Protein AF-A0A4Q5X9T8-F1 (afdb_monomer_lite)

Sequence (280 aa):
MLSVGSKRALCGVVLGLSLTLGCAGRWQPANSHDVAFQAEPQAAYATVLEVATAKGYTVDSKDEAAKKVRLQSRVSSKSFIDVEVAPGLVKLAPAGNLVRGDKVHKTLNNEVNNLEADLKQRFGGGQVVAVAPTASGSVVGPGPAPAPVADGGAMPAAWTEPAYDPSVWGNGQFTCLPVRVPADHQGALTLQLSNGEKADLQLSLAYDAGLCRSPAQCKQSSGCPALGIGDAERVNRLAGRLSRGEVASQALLLDAGKPIANIDLSRHGSIVQAMSEIKR

Foldseek 3Di:
DDDDDDDDDDDDDDDDPPDCPDPVPFKDFWDKLKAFFDDDLLLLLVVLVVLCVVVPWDWPDDDSPQSWTWTQDPVDNFKIWIWGRDVRIITTGIDGDQDDVRIGTPSSVVVSVVSSVSSNCVRVVDDDDDDDDDDDDDDDDDDPDDDDDDDPDPFAAWDWDFQLDCVVVNGWIWGWALDDDPQVQQVQKWKQFPVRDTQPWRKDKDQDCRRAPDCVRRVDPSHTITIDTPDLVSLLVVLVCCLVVVTDQWIFIDGNNHGRYIYRNCRHTSSVVSNVVVVD

Structure (mmCIF, N/CA/C/O backbone):
data_AF-A0A4Q5X9T8-F1
#
_entry.id   AF-A0A4Q5X9T8-F1
#
loop_
_atom_site.group_PDB
_atom_site.id
_atom_site.type_symbol
_atom_site.label_atom_id
_atom_site.label_alt_id
_atom_site.label_comp_id
_atom_site.label_asym_id
_atom_site.label_entity_id
_atom_site.label_seq_id
_atom_site.pdbx_PDB_ins_code
_atom_site.Cartn_x
_atom_site.Cartn_y
_atom_site.Cartn_z
_atom_site.occupancy
_atom_site.B_iso_or_equiv
_atom_site.auth_seq_id
_atom_site.auth_comp_id
_atom_site.auth_asym_id
_atom_site.auth_atom_id
_atom_site.pdbx_PDB_model_num
ATOM 1 N N . MET A 1 1 ? -57.701 -45.696 -48.448 1.00 43.03 1 MET A N 1
ATOM 2 C CA . MET A 1 1 ? -56.579 -46.454 -49.039 1.00 43.03 1 MET A CA 1
ATOM 3 C C . MET A 1 1 ? -55.283 -45.829 -48.556 1.00 43.03 1 MET A C 1
ATOM 5 O O . MET A 1 1 ? -55.130 -44.621 -48.666 1.00 43.03 1 MET A O 1
ATOM 9 N N . LEU A 1 2 ? -54.437 -46.642 -47.924 1.00 44.19 2 LEU A N 1
ATOM 10 C CA . LEU A 1 2 ? -53.134 -46.265 -47.379 1.00 44.19 2 LEU A CA 1
ATOM 11 C C . LEU A 1 2 ? -52.129 -45.957 -48.498 1.00 44.19 2 LEU A C 1
ATOM 13 O O . LEU A 1 2 ? -52.093 -46.681 -49.487 1.00 44.19 2 LEU A O 1
ATOM 17 N N . SER A 1 3 ? -51.237 -44.992 -48.272 1.00 41.12 3 SER A N 1
ATOM 18 C CA . SER A 1 3 ? -49.843 -45.132 -48.702 1.00 41.12 3 SER A CA 1
ATOM 19 C C . SER A 1 3 ? -48.918 -44.341 -47.779 1.00 41.12 3 SER A C 1
ATOM 21 O O . SER A 1 3 ? -49.012 -43.122 -47.657 1.00 41.12 3 SER A O 1
ATOM 23 N N . VAL A 1 4 ? -48.045 -45.088 -47.108 1.00 48.91 4 VAL A N 1
ATOM 24 C CA . VAL A 1 4 ? -46.913 -44.650 -46.289 1.00 48.91 4 VAL A CA 1
ATOM 25 C C . VAL A 1 4 ? -45.672 -44.593 -47.186 1.00 48.91 4 VAL A C 1
ATOM 27 O O . VAL A 1 4 ? -45.481 -45.479 -48.012 1.00 48.91 4 VAL A O 1
ATOM 30 N N . GLY A 1 5 ? -44.787 -43.615 -46.980 1.00 40.34 5 GLY A N 1
ATOM 31 C CA . GLY A 1 5 ? -43.426 -43.627 -47.540 1.00 40.34 5 GLY A CA 1
ATOM 32 C C . GLY A 1 5 ? -42.702 -42.299 -47.313 1.00 40.34 5 GLY A C 1
ATOM 33 O O . GLY A 1 5 ? -42.883 -41.357 -48.067 1.00 40.34 5 GLY A O 1
ATOM 34 N N . SER A 1 6 ? -42.060 -42.112 -46.159 1.00 49.16 6 SER A N 1
ATOM 35 C CA . SER A 1 6 ? -40.619 -42.336 -45.925 1.00 49.16 6 SER A CA 1
ATOM 36 C C . SER A 1 6 ? -39.684 -41.217 -46.409 1.00 49.16 6 SER A C 1
ATOM 38 O O . SER A 1 6 ? -39.272 -41.171 -47.559 1.00 49.16 6 SER A O 1
ATOM 40 N N . LYS A 1 7 ? -39.279 -40.403 -45.421 1.00 50.06 7 LYS A N 1
ATOM 41 C CA . LYS A 1 7 ? -37.908 -39.967 -45.092 1.00 50.06 7 LYS A CA 1
ATOM 42 C C . LYS A 1 7 ? -36.999 -39.513 -46.245 1.00 50.06 7 LYS A C 1
ATOM 44 O O . LYS A 1 7 ? -36.462 -40.345 -46.967 1.00 50.06 7 LYS A O 1
ATOM 49 N N . ARG A 1 8 ? -36.587 -38.241 -46.187 1.00 50.88 8 ARG A N 1
ATOM 50 C CA . ARG A 1 8 ? -35.163 -37.856 -46.182 1.00 50.88 8 ARG A CA 1
ATOM 51 C C . ARG A 1 8 ? -34.975 -36.483 -45.538 1.00 50.88 8 ARG A C 1
ATOM 53 O O . ARG A 1 8 ? -35.554 -35.492 -45.960 1.00 50.88 8 ARG A O 1
ATOM 60 N N . ALA A 1 9 ? -34.181 -36.496 -44.473 1.00 51.12 9 ALA A N 1
ATOM 61 C CA . ALA A 1 9 ? -33.654 -35.338 -43.783 1.00 51.12 9 ALA A CA 1
ATOM 62 C C . ALA A 1 9 ? -32.682 -34.574 -44.691 1.00 51.12 9 ALA A C 1
ATOM 64 O O . ALA A 1 9 ? -31.874 -35.191 -45.387 1.00 51.12 9 ALA A O 1
ATOM 65 N N . LEU A 1 10 ? -32.723 -33.247 -44.618 1.00 50.50 10 LEU A N 1
ATOM 66 C CA . LEU A 1 10 ? -31.647 -32.381 -45.079 1.00 50.50 10 LEU A CA 1
ATOM 67 C C . LEU A 1 10 ? -31.356 -31.374 -43.968 1.00 50.50 10 LEU A C 1
ATOM 69 O O . LEU A 1 10 ? -32.105 -30.433 -43.720 1.00 50.50 10 LEU A O 1
ATOM 73 N N . CYS A 1 11 ? -30.277 -31.672 -43.248 1.00 44.38 11 CYS A N 1
ATOM 74 C CA . CYS A 1 11 ? -29.542 -30.744 -42.409 1.00 44.38 11 CYS A CA 1
ATOM 75 C C . CYS A 1 11 ? -29.072 -29.545 -43.238 1.00 44.38 11 CYS A C 1
ATOM 77 O O . CYS A 1 11 ? -28.552 -29.727 -44.336 1.00 44.38 11 CYS A O 1
ATOM 79 N N . GLY A 1 12 ? -29.139 -28.350 -42.657 1.00 47.25 12 GLY A N 1
ATOM 80 C CA . GLY A 1 12 ? -28.367 -27.212 -43.144 1.00 47.25 12 GLY A CA 1
ATOM 81 C C . GLY A 1 12 ? -28.911 -25.873 -42.671 1.00 47.25 12 GLY A C 1
ATOM 82 O O . GLY A 1 12 ? -29.806 -25.325 -43.295 1.00 47.25 12 GLY A O 1
ATOM 83 N N . VAL A 1 13 ? -28.358 -25.333 -41.583 1.00 50.41 13 VAL A N 1
ATOM 84 C CA . VAL A 1 13 ? -27.404 -24.204 -41.604 1.00 50.41 13 VAL A CA 1
ATOM 85 C C . VAL A 1 13 ? -27.275 -23.640 -40.176 1.00 50.41 13 VAL A C 1
ATOM 87 O O . VAL A 1 13 ? -28.115 -22.901 -39.681 1.00 50.41 13 VAL A O 1
ATOM 90 N N . VAL A 1 14 ? -26.192 -24.080 -39.528 1.00 49.19 14 VAL A N 1
ATOM 91 C CA . VAL A 1 14 ? -25.224 -23.301 -38.733 1.00 49.19 14 VAL A CA 1
ATOM 92 C C . VAL A 1 14 ? -25.761 -22.361 -37.637 1.00 49.19 14 VAL A C 1
ATOM 94 O O . VAL A 1 14 ? -25.999 -21.175 -37.850 1.00 49.19 14 VAL A O 1
ATOM 97 N N . LEU A 1 15 ? -25.754 -22.890 -36.404 1.00 50.56 15 LEU A N 1
ATOM 98 C CA . LEU A 1 15 ? -25.340 -22.146 -35.208 1.00 50.56 15 LEU A CA 1
ATOM 99 C C . LEU A 1 15 ? -23.945 -21.549 -35.445 1.00 50.56 15 LEU A C 1
ATOM 101 O O . LEU A 1 15 ? -23.003 -22.294 -35.710 1.00 50.56 15 LEU A O 1
ATOM 105 N N . GLY A 1 16 ? -23.792 -20.235 -35.292 1.00 49.31 16 GLY A N 1
ATOM 106 C CA . GLY A 1 16 ? -22.488 -19.600 -35.479 1.00 49.31 16 GLY A CA 1
ATOM 107 C C . GLY A 1 16 ? -22.401 -18.139 -35.059 1.00 49.31 16 GLY A C 1
ATOM 108 O O . GLY A 1 16 ? -21.723 -17.373 -35.728 1.00 49.31 16 GLY A O 1
ATOM 109 N N . LEU A 1 17 ? -23.056 -17.738 -33.965 1.00 42.44 17 LEU A N 1
ATOM 110 C CA . LEU A 1 17 ? -22.697 -16.501 -33.257 1.00 42.44 17 LEU A CA 1
ATOM 111 C C . LEU A 1 17 ? -22.121 -16.857 -31.882 1.00 42.44 17 LEU A C 1
ATOM 113 O O . LEU A 1 17 ? -22.645 -16.528 -30.822 1.00 42.44 17 LEU A O 1
ATOM 117 N N . SER A 1 18 ? -21.039 -17.630 -31.919 1.00 49.31 18 SER A N 1
ATOM 118 C CA . SER A 1 18 ? -20.171 -17.871 -30.775 1.00 49.31 18 SER A CA 1
ATOM 119 C C . SER A 1 18 ? -19.486 -16.565 -30.380 1.00 49.31 18 SER A C 1
ATOM 121 O O . SER A 1 18 ? -18.692 -16.007 -31.135 1.00 49.31 18 SER A O 1
ATOM 123 N N . LEU A 1 19 ? -19.815 -16.109 -29.172 1.00 47.91 19 LEU A N 1
ATOM 124 C CA . LEU A 1 19 ? -19.140 -15.074 -28.401 1.00 47.91 19 LEU A CA 1
ATOM 125 C C . LEU A 1 19 ? -17.614 -15.225 -28.474 1.00 47.91 19 LEU A C 1
ATOM 127 O O . LEU A 1 19 ? -17.023 -16.009 -27.733 1.00 47.91 19 LEU A O 1
ATOM 131 N N . THR A 1 20 ? -16.944 -14.409 -29.284 1.00 46.38 20 THR A N 1
ATOM 132 C CA . THR A 1 20 ? -15.534 -14.088 -29.048 1.00 46.38 20 THR A CA 1
ATOM 133 C C . THR A 1 20 ? -15.470 -12.986 -27.994 1.00 46.38 20 THR A C 1
ATOM 135 O O . THR A 1 20 ? -15.096 -11.850 -28.281 1.00 46.38 20 THR A O 1
ATOM 138 N N . LEU A 1 21 ? -15.856 -13.313 -26.754 1.00 46.72 21 LEU A N 1
ATOM 139 C CA . LEU A 1 21 ? -15.397 -12.567 -25.583 1.00 46.72 21 LEU A CA 1
ATOM 140 C C . LEU A 1 21 ? -13.892 -12.811 -25.498 1.00 46.72 21 LEU A C 1
ATOM 142 O O . LEU A 1 21 ? -13.418 -13.813 -24.965 1.00 46.72 21 LEU A O 1
ATOM 146 N N . GLY A 1 22 ? -13.156 -11.937 -26.179 1.00 43.16 22 GLY A N 1
ATOM 147 C CA . GLY A 1 22 ? -11.737 -12.074 -26.410 1.00 43.16 22 GLY A CA 1
ATOM 148 C C . GLY A 1 22 ? -10.971 -12.215 -25.102 1.00 43.16 22 GLY A C 1
ATOM 149 O O . GLY A 1 22 ? -10.954 -11.315 -24.266 1.00 43.16 22 GLY A O 1
ATOM 150 N N . CYS A 1 23 ? -10.188 -13.285 -25.005 1.00 50.12 23 CYS A N 1
ATOM 151 C CA . CYS A 1 23 ? -9.045 -13.417 -24.100 1.00 50.12 23 CYS A CA 1
ATOM 152 C C . CYS A 1 23 ? -7.930 -12.370 -24.366 1.00 50.12 23 CYS A C 1
ATOM 154 O O . CYS A 1 23 ? -6.789 -12.557 -23.941 1.00 50.12 23 CYS A O 1
ATOM 156 N N . ALA A 1 24 ? -8.235 -11.271 -25.068 1.00 49.62 24 ALA A N 1
ATOM 157 C CA . ALA A 1 24 ? -7.308 -10.246 -25.538 1.00 49.62 24 ALA A CA 1
ATOM 158 C C . ALA A 1 24 ? -6.740 -9.354 -24.415 1.00 49.62 24 ALA A C 1
ATOM 160 O O . ALA A 1 24 ? -5.805 -8.603 -24.654 1.00 49.62 24 ALA A O 1
ATOM 161 N N . GLY A 1 25 ? -7.242 -9.459 -23.179 1.00 59.31 25 GLY A N 1
ATOM 162 C CA . GLY A 1 25 ? -6.774 -8.649 -22.044 1.00 59.31 25 GLY A CA 1
ATOM 163 C C . GLY A 1 25 ? -5.617 -9.241 -21.227 1.00 59.31 25 GLY A C 1
ATOM 164 O O . GLY A 1 25 ? -5.236 -8.655 -20.215 1.00 59.31 25 GLY A O 1
ATOM 165 N N . ARG A 1 26 ? -5.092 -10.422 -21.589 1.00 77.38 26 ARG A N 1
ATOM 166 C CA . ARG A 1 26 ? -4.069 -11.116 -20.780 1.00 77.38 26 ARG A CA 1
ATOM 167 C C . ARG A 1 26 ? -2.628 -10.792 -21.160 1.00 77.38 26 ARG A C 1
ATOM 169 O O . ARG A 1 26 ? -1.761 -10.935 -20.309 1.00 77.38 26 ARG A O 1
ATOM 176 N N . TRP A 1 27 ? -2.370 -10.376 -22.396 1.00 83.38 27 TRP A N 1
ATOM 177 C CA . TRP A 1 27 ? -1.025 -10.094 -22.903 1.00 83.38 27 TRP A CA 1
ATOM 178 C C . TRP A 1 27 ? -0.919 -8.610 -23.236 1.00 83.38 27 TRP A C 1
ATOM 180 O O . TRP A 1 27 ? -1.651 -8.118 -24.090 1.00 83.38 27 TRP A O 1
ATOM 190 N N . GLN A 1 28 ? -0.038 -7.911 -22.533 1.00 85.00 28 GLN A N 1
ATOM 191 C CA . GLN A 1 28 ? 0.196 -6.475 -22.653 1.00 85.00 28 GLN A CA 1
ATOM 192 C C . GLN A 1 28 ? 1.534 -6.235 -23.358 1.00 85.00 28 GLN A C 1
ATOM 194 O O . GLN A 1 28 ? 2.393 -7.112 -23.284 1.00 85.00 28 GLN A O 1
ATOM 199 N N . PRO A 1 29 ? 1.732 -5.103 -24.051 1.00 82.38 29 PRO A N 1
ATOM 200 C CA . PRO A 1 29 ? 3.050 -4.746 -24.567 1.00 82.38 29 PRO A CA 1
ATOM 201 C C . PRO A 1 29 ? 4.075 -4.679 -23.424 1.00 82.38 29 PRO A C 1
ATOM 203 O O . PRO A 1 29 ? 3.744 -4.271 -22.310 1.00 82.38 29 PRO A O 1
ATOM 206 N N . ALA A 1 30 ? 5.297 -5.128 -23.696 1.00 77.00 30 ALA A N 1
ATOM 207 C CA . ALA A 1 30 ? 6.414 -5.052 -22.770 1.00 77.00 30 ALA A CA 1
ATOM 208 C C . ALA A 1 30 ? 6.779 -3.578 -22.555 1.00 77.00 30 ALA A C 1
ATOM 210 O O . ALA A 1 30 ? 7.170 -2.890 -23.498 1.00 77.00 30 ALA A O 1
ATOM 211 N N . ASN A 1 31 ? 6.639 -3.099 -21.323 1.00 76.44 31 ASN A N 1
ATOM 212 C CA . ASN A 1 31 ? 7.081 -1.763 -20.949 1.00 76.44 31 ASN A CA 1
ATOM 213 C C . ASN A 1 31 ? 8.539 -1.816 -20.478 1.00 76.44 31 ASN A C 1
ATOM 215 O O . ASN A 1 31 ? 8.997 -2.827 -19.944 1.00 76.44 31 ASN A O 1
ATOM 219 N N . SER A 1 32 ? 9.273 -0.723 -20.674 1.00 74.31 32 SER A N 1
ATOM 220 C CA . SER A 1 32 ? 10.572 -0.533 -20.028 1.00 74.31 32 SER A CA 1
ATOM 221 C C . SER A 1 32 ? 10.350 -0.157 -18.564 1.00 74.31 32 SER A C 1
ATOM 223 O O . SER A 1 32 ? 9.695 0.849 -18.286 1.00 74.31 32 SER A O 1
ATOM 225 N N . HIS A 1 33 ? 10.901 -0.947 -17.647 1.00 82.06 33 HIS A N 1
ATOM 226 C CA . HIS A 1 33 ? 10.796 -0.724 -16.208 1.00 82.06 33 HIS A CA 1
ATOM 227 C C . HIS A 1 33 ? 12.149 -0.267 -15.672 1.00 82.06 33 HIS A C 1
ATOM 229 O O . HIS A 1 33 ? 13.022 -1.075 -15.347 1.00 82.06 33 HIS A O 1
ATOM 235 N N . ASP A 1 34 ? 12.303 1.051 -15.613 1.00 86.06 34 ASP A N 1
ATOM 236 C CA . ASP A 1 34 ? 13.554 1.719 -15.292 1.00 86.06 34 ASP A CA 1
ATOM 237 C C . ASP A 1 34 ? 13.402 2.494 -13.975 1.00 86.06 34 ASP A C 1
ATOM 239 O O . ASP A 1 34 ? 12.564 3.392 -13.839 1.00 86.06 34 ASP A O 1
ATOM 243 N N . VAL A 1 35 ? 14.226 2.150 -12.985 1.00 84.62 35 VAL A N 1
ATOM 244 C CA . VAL A 1 35 ? 14.235 2.798 -11.669 1.00 84.62 35 VAL A CA 1
ATOM 245 C C . VAL A 1 35 ? 15.509 3.609 -11.508 1.00 84.62 35 VAL A C 1
ATOM 247 O O . VAL A 1 35 ? 16.597 3.056 -11.353 1.00 84.62 35 VAL A O 1
ATOM 250 N N . ALA A 1 36 ? 15.377 4.933 -11.532 1.00 83.62 36 ALA A N 1
ATOM 251 C CA . ALA A 1 36 ? 16.498 5.827 -11.277 1.00 83.62 36 ALA A CA 1
ATOM 252 C C . ALA A 1 36 ? 16.903 5.797 -9.793 1.00 83.62 36 ALA A C 1
ATOM 254 O O . ALA A 1 36 ? 16.047 5.779 -8.907 1.00 83.62 36 ALA A O 1
ATOM 255 N N . PHE A 1 37 ? 18.208 5.836 -9.522 1.00 83.12 37 PHE A N 1
ATOM 256 C CA . PHE A 1 37 ? 18.758 5.931 -8.167 1.00 83.12 37 PHE A CA 1
ATOM 257 C C . PHE A 1 37 ? 19.992 6.841 -8.134 1.00 83.12 37 PHE A C 1
ATOM 259 O O . PHE A 1 37 ? 20.654 7.030 -9.149 1.00 83.12 37 PHE A O 1
ATOM 266 N N . GLN A 1 38 ? 20.307 7.413 -6.967 1.00 76.75 38 GLN A N 1
ATOM 267 C CA . GLN A 1 38 ? 21.475 8.299 -6.780 1.00 76.75 38 GLN A CA 1
ATOM 268 C C . GLN A 1 38 ? 22.632 7.651 -5.997 1.00 76.75 38 GLN A C 1
ATOM 270 O O . GLN A 1 38 ? 23.705 8.234 -5.886 1.00 76.75 38 GLN A O 1
ATOM 275 N N . ALA A 1 39 ? 22.419 6.459 -5.435 1.00 76.12 39 ALA A N 1
ATOM 276 C CA . ALA A 1 39 ? 23.428 5.715 -4.683 1.00 76.12 39 ALA A CA 1
ATOM 277 C C . ALA A 1 39 ? 24.535 5.121 -5.580 1.00 76.12 39 ALA A C 1
ATOM 279 O O . ALA A 1 39 ? 24.412 5.072 -6.803 1.00 76.12 39 ALA A O 1
ATOM 280 N N . GLU A 1 40 ? 25.609 4.605 -4.974 1.00 80.38 40 GLU A N 1
ATOM 281 C CA . GLU A 1 40 ? 26.601 3.811 -5.705 1.00 80.38 40 GLU A CA 1
ATOM 282 C C . GLU A 1 40 ? 25.983 2.501 -6.231 1.00 80.38 40 GLU A C 1
ATOM 284 O O . GLU A 1 40 ? 25.160 1.888 -5.541 1.00 80.38 40 GLU A O 1
ATOM 289 N N . PRO A 1 41 ? 26.399 1.988 -7.406 1.00 81.31 41 PRO A N 1
ATOM 290 C CA . PRO A 1 41 ? 25.755 0.813 -7.993 1.00 81.31 41 PRO A CA 1
ATOM 291 C C . PRO A 1 41 ? 25.887 -0.455 -7.131 1.00 81.31 41 PRO A C 1
ATOM 293 O O . PRO A 1 41 ? 25.060 -1.354 -7.235 1.00 81.31 41 PRO A O 1
ATOM 296 N N . GLN A 1 42 ? 26.905 -0.535 -6.263 1.00 82.19 42 GLN A N 1
ATOM 297 C CA . GLN A 1 42 ? 27.049 -1.643 -5.313 1.00 82.19 42 GLN A CA 1
ATOM 298 C C . GLN A 1 42 ? 25.999 -1.581 -4.193 1.00 82.19 42 GLN A C 1
ATOM 300 O O . GLN A 1 42 ? 25.381 -2.593 -3.866 1.00 82.19 42 GLN A O 1
ATOM 305 N N . ALA A 1 43 ? 25.755 -0.389 -3.641 1.00 81.56 43 ALA A N 1
ATOM 306 C CA . ALA A 1 43 ? 24.713 -0.169 -2.640 1.00 81.56 43 ALA A CA 1
ATOM 307 C C . ALA A 1 43 ? 23.313 -0.387 -3.236 1.00 81.56 43 ALA A C 1
ATOM 309 O O . ALA A 1 43 ? 22.437 -0.965 -2.590 1.00 81.56 43 ALA A O 1
ATOM 310 N N . ALA A 1 44 ? 23.115 0.003 -4.499 1.00 83.94 44 ALA A N 1
ATOM 311 C CA . ALA A 1 44 ? 21.869 -0.253 -5.210 1.00 83.94 44 ALA A CA 1
ATOM 312 C C . ALA A 1 44 ? 21.621 -1.746 -5.443 1.00 83.94 44 ALA A C 1
ATOM 314 O O . ALA A 1 44 ? 20.518 -2.224 -5.196 1.00 83.94 44 ALA A O 1
ATOM 315 N N . TYR A 1 45 ? 22.651 -2.505 -5.822 1.00 87.06 45 TYR A N 1
ATOM 316 C CA . TYR A 1 45 ? 22.558 -3.959 -5.947 1.00 87.06 45 TYR A CA 1
ATOM 317 C C . TYR A 1 45 ? 22.215 -4.646 -4.613 1.00 87.06 45 TYR A C 1
ATOM 319 O O . TYR A 1 45 ? 21.332 -5.503 -4.572 1.00 87.06 45 TYR A O 1
ATOM 327 N N . ALA A 1 46 ? 22.832 -4.224 -3.504 1.00 86.69 46 ALA A N 1
ATOM 328 C CA . ALA A 1 46 ? 22.480 -4.723 -2.172 1.00 86.69 46 ALA A CA 1
ATOM 329 C C . ALA A 1 46 ? 21.016 -4.411 -1.804 1.00 86.69 46 ALA A C 1
ATOM 331 O O . ALA A 1 46 ? 20.300 -5.286 -1.319 1.00 86.69 46 ALA A O 1
ATOM 332 N N . THR A 1 47 ? 20.547 -3.199 -2.117 1.00 86.75 47 THR A N 1
ATOM 333 C CA . THR A 1 47 ? 19.152 -2.781 -1.894 1.00 86.75 47 THR A CA 1
ATOM 334 C C . THR A 1 47 ? 18.174 -3.632 -2.707 1.00 86.75 47 THR A C 1
ATOM 336 O O . THR A 1 47 ? 17.140 -4.051 -2.191 1.00 86.75 47 THR A O 1
ATOM 339 N N . VAL A 1 48 ? 18.505 -3.940 -3.966 1.00 90.25 48 VAL A N 1
ATOM 340 C CA . VAL A 1 48 ? 17.691 -4.822 -4.819 1.00 90.25 48 VAL A CA 1
ATOM 341 C C . VAL A 1 48 ? 17.542 -6.208 -4.190 1.00 90.25 48 VAL A C 1
ATOM 343 O O . VAL A 1 48 ? 16.429 -6.731 -4.132 1.00 90.25 48 VAL A O 1
ATOM 346 N N . LEU A 1 49 ? 18.632 -6.793 -3.682 1.00 89.38 49 LEU A N 1
ATOM 347 C CA . LEU A 1 49 ? 18.594 -8.100 -3.019 1.00 89.38 49 LEU A CA 1
ATOM 348 C C . LEU A 1 49 ? 17.782 -8.077 -1.718 1.00 89.38 49 LEU A C 1
ATOM 350 O O . LEU A 1 49 ? 17.024 -9.014 -1.452 1.00 89.38 49 LEU A O 1
ATOM 354 N N . GLU A 1 50 ? 17.903 -7.010 -0.927 1.00 88.00 50 GLU A N 1
ATOM 355 C CA . GLU A 1 50 ? 17.119 -6.827 0.297 1.00 88.00 50 GLU A CA 1
ATOM 356 C C . GLU A 1 50 ? 15.619 -6.762 -0.018 1.00 88.00 50 GLU A C 1
ATOM 358 O O . GLU A 1 50 ? 14.830 -7.503 0.570 1.00 88.00 50 GLU A O 1
ATOM 363 N N . VAL A 1 51 ? 15.222 -5.939 -0.996 1.00 89.00 51 VAL A N 1
ATOM 364 C CA . VAL A 1 51 ? 13.820 -5.805 -1.424 1.00 89.00 51 VAL A CA 1
ATOM 365 C C . VAL A 1 51 ? 13.285 -7.120 -1.981 1.00 89.00 51 VAL A C 1
ATOM 367 O O . VAL A 1 51 ? 12.186 -7.536 -1.612 1.00 89.00 51 VAL A O 1
ATOM 370 N N . ALA A 1 52 ? 14.059 -7.804 -2.827 1.00 89.62 52 ALA A N 1
ATOM 371 C CA . ALA A 1 52 ? 13.668 -9.090 -3.392 1.00 89.62 52 ALA A CA 1
ATOM 372 C C . ALA A 1 52 ? 13.405 -10.133 -2.292 1.00 89.62 52 ALA A C 1
ATOM 374 O O . ALA A 1 52 ? 12.361 -10.790 -2.296 1.00 89.62 52 ALA A O 1
ATOM 375 N N . THR A 1 53 ? 14.301 -10.224 -1.306 1.00 88.19 53 THR A N 1
ATOM 376 C CA . THR A 1 53 ? 14.171 -11.153 -0.175 1.00 88.19 53 THR A CA 1
ATOM 377 C C . THR A 1 53 ? 12.983 -10.784 0.715 1.00 88.19 53 THR A C 1
ATOM 379 O O . THR A 1 53 ? 12.168 -11.644 1.043 1.00 88.19 53 THR A O 1
ATOM 382 N N . ALA A 1 54 ? 12.819 -9.498 1.046 1.00 85.38 54 ALA A N 1
ATOM 383 C CA . ALA A 1 54 ? 11.715 -9.008 1.873 1.00 85.38 54 ALA A CA 1
ATOM 384 C C . ALA A 1 54 ? 10.335 -9.263 1.242 1.00 85.38 54 ALA A C 1
ATOM 386 O O . ALA A 1 54 ? 9.347 -9.449 1.949 1.00 85.38 54 ALA A O 1
ATOM 387 N N . LYS A 1 55 ? 10.256 -9.291 -0.093 1.00 85.50 55 LYS A N 1
ATOM 388 C CA . LYS A 1 55 ? 9.021 -9.554 -0.849 1.00 85.50 55 LYS A CA 1
ATOM 389 C C . LYS A 1 55 ? 8.816 -11.035 -1.193 1.00 85.50 55 LYS A C 1
ATOM 391 O O . LYS A 1 55 ? 7.823 -11.374 -1.849 1.00 85.50 55 LYS A O 1
ATOM 396 N N . GLY A 1 56 ? 9.717 -11.904 -0.731 1.00 85.69 56 GLY A N 1
ATOM 397 C CA . GLY A 1 56 ? 9.632 -13.353 -0.890 1.00 85.69 56 GLY A CA 1
ATOM 398 C C . GLY A 1 56 ? 9.938 -13.846 -2.304 1.00 85.69 56 GLY A C 1
ATOM 399 O O . GLY A 1 56 ? 9.404 -14.875 -2.708 1.00 85.69 56 GLY A O 1
ATOM 400 N N . TYR A 1 57 ? 10.746 -13.117 -3.080 1.00 89.81 57 TYR A N 1
ATOM 401 C CA . TYR A 1 57 ? 11.236 -13.616 -4.365 1.00 89.81 57 TYR A CA 1
ATOM 402 C C . TYR A 1 57 ? 12.327 -14.668 -4.153 1.00 89.81 57 TYR A C 1
ATOM 404 O O . TYR A 1 57 ? 13.210 -14.511 -3.309 1.00 89.81 57 TYR A O 1
ATOM 412 N N . THR A 1 58 ? 12.298 -15.727 -4.959 1.00 90.81 58 THR A N 1
ATOM 413 C CA . THR A 1 58 ? 13.384 -16.710 -5.009 1.00 90.81 58 THR A CA 1
ATOM 414 C C . THR A 1 58 ? 14.463 -16.217 -5.968 1.00 90.81 58 THR A C 1
ATOM 416 O O . THR A 1 58 ? 14.172 -15.877 -7.114 1.00 90.81 58 THR A O 1
ATOM 419 N N . VAL A 1 59 ? 15.713 -16.165 -5.507 1.00 91.81 59 VAL A N 1
ATOM 420 C CA . VAL A 1 59 ? 16.861 -15.795 -6.345 1.00 91.81 59 VAL A CA 1
ATOM 421 C C . VAL A 1 59 ? 17.323 -17.033 -7.113 1.00 91.81 59 VAL A C 1
ATOM 423 O O . VAL A 1 59 ? 17.806 -17.983 -6.505 1.00 91.81 59 VAL A O 1
ATOM 426 N N . ASP A 1 60 ? 17.161 -17.022 -8.436 1.00 90.75 60 ASP A N 1
ATOM 427 C CA . ASP A 1 60 ? 17.539 -18.130 -9.329 1.00 90.75 60 ASP A CA 1
ATOM 428 C C . ASP A 1 60 ? 19.034 -18.080 -9.676 1.00 90.75 60 ASP A C 1
ATOM 430 O O . ASP A 1 60 ? 19.742 -19.082 -9.611 1.00 90.75 60 ASP A O 1
ATOM 434 N N . SER A 1 61 ? 19.547 -16.883 -9.977 1.00 90.75 61 SER A N 1
ATOM 435 C CA . SER A 1 61 ? 20.972 -16.665 -10.233 1.00 90.75 61 SER A CA 1
ATOM 436 C C . SER A 1 61 ? 21.402 -15.259 -9.822 1.00 90.75 61 SER A C 1
ATOM 438 O O . SER A 1 61 ? 20.621 -14.312 -9.947 1.00 90.75 61 SER A O 1
ATOM 440 N N . LYS A 1 62 ? 22.651 -15.120 -9.366 1.00 90.88 62 LYS A N 1
ATOM 441 C CA . LYS A 1 62 ? 23.280 -13.834 -9.053 1.00 90.88 62 LYS A CA 1
ATOM 442 C C . LYS A 1 62 ? 24.645 -13.719 -9.729 1.00 90.88 62 LYS A C 1
ATOM 444 O O . LYS A 1 62 ? 25.437 -14.655 -9.679 1.00 90.88 62 LYS A O 1
ATOM 449 N N . ASP A 1 63 ? 24.911 -12.563 -10.318 1.00 87.12 63 ASP A N 1
ATOM 450 C CA . ASP A 1 63 ? 26.211 -12.168 -10.848 1.00 87.12 63 ASP A CA 1
ATOM 451 C C . ASP A 1 63 ? 26.593 -10.829 -10.213 1.00 87.12 63 ASP A C 1
ATOM 453 O O . ASP A 1 63 ? 26.122 -9.759 -10.603 1.00 87.12 63 ASP A O 1
ATOM 457 N N . GLU A 1 64 ? 27.433 -10.904 -9.184 1.00 82.81 64 GLU A N 1
ATOM 458 C CA . GLU A 1 64 ? 27.872 -9.734 -8.423 1.00 82.81 64 GLU A CA 1
ATOM 459 C C . GLU A 1 64 ? 28.851 -8.861 -9.225 1.00 82.81 64 GLU A C 1
ATOM 461 O O . GLU A 1 64 ? 28.897 -7.649 -9.013 1.00 82.81 64 GLU A O 1
ATOM 466 N N . ALA A 1 65 ? 29.589 -9.441 -10.180 1.00 77.19 65 ALA A N 1
ATOM 467 C CA . ALA A 1 65 ? 30.542 -8.713 -11.016 1.00 77.19 65 ALA A CA 1
ATOM 468 C C . ALA A 1 65 ? 29.821 -7.884 -12.089 1.00 77.19 65 ALA A C 1
ATOM 470 O O . ALA A 1 65 ? 30.153 -6.716 -12.298 1.00 77.19 65 ALA A O 1
ATOM 471 N N . ALA A 1 66 ? 28.798 -8.463 -12.724 1.00 78.00 66 ALA A N 1
ATOM 472 C CA . ALA A 1 66 ? 27.949 -7.765 -13.688 1.00 78.00 66 ALA A CA 1
ATOM 473 C C . ALA A 1 66 ? 26.802 -6.970 -13.036 1.00 78.00 66 ALA A C 1
ATOM 475 O O . ALA A 1 66 ? 26.099 -6.243 -13.738 1.00 78.00 66 ALA A O 1
ATOM 476 N N . LYS A 1 67 ? 26.605 -7.102 -11.715 1.00 87.19 67 LYS A N 1
ATOM 477 C CA . LYS A 1 67 ? 25.499 -6.504 -10.939 1.00 87.19 67 LYS A CA 1
ATOM 478 C C . LYS A 1 67 ? 24.129 -6.890 -11.500 1.00 87.19 67 LYS A C 1
ATOM 480 O O . LYS A 1 67 ? 23.231 -6.055 -11.649 1.00 87.19 67 LYS A O 1
ATOM 485 N N . LYS A 1 68 ? 23.991 -8.177 -11.822 1.00 89.94 68 LYS A N 1
ATOM 486 C CA . LYS A 1 68 ? 22.774 -8.779 -12.370 1.00 89.94 68 LYS A CA 1
ATOM 487 C C . LYS A 1 68 ? 22.208 -9.790 -11.390 1.00 89.94 68 LYS A C 1
ATOM 489 O O . LYS A 1 68 ? 22.939 -10.599 -10.824 1.00 89.94 68 LYS A O 1
ATOM 494 N N . VAL A 1 69 ? 20.897 -9.769 -11.207 1.00 93.44 69 VAL A N 1
ATOM 495 C CA . VAL A 1 69 ? 20.187 -10.787 -10.434 1.00 93.44 69 VAL A CA 1
ATOM 496 C C . VAL A 1 69 ? 18.956 -11.245 -11.196 1.00 93.44 69 VAL A C 1
ATOM 498 O O . VAL A 1 69 ? 18.221 -10.438 -11.758 1.00 93.44 69 VAL A O 1
ATOM 501 N N . ARG A 1 70 ? 18.735 -12.557 -11.217 1.00 92.81 70 ARG A N 1
ATOM 502 C CA . ARG A 1 70 ? 17.538 -13.174 -11.781 1.00 92.81 70 ARG A CA 1
ATOM 503 C C . ARG A 1 70 ? 16.629 -13.616 -10.649 1.00 92.81 70 ARG A C 1
ATOM 505 O O . ARG A 1 70 ? 17.006 -14.464 -9.838 1.00 92.81 70 ARG A O 1
ATOM 512 N N . LEU A 1 71 ? 15.431 -13.050 -10.613 1.00 93.69 71 LEU A N 1
ATOM 513 C CA . LEU A 1 71 ? 14.399 -13.382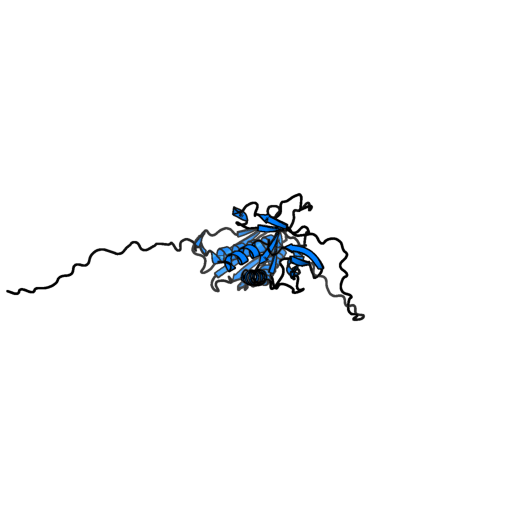 -9.638 1.00 93.69 71 LEU A CA 1
ATOM 514 C C . LEU A 1 71 ? 13.364 -14.294 -10.288 1.00 93.69 71 LEU A C 1
ATOM 516 O O . LEU A 1 71 ? 12.885 -14.011 -11.383 1.00 93.69 71 LEU A O 1
ATOM 520 N N . GLN A 1 72 ? 12.991 -15.380 -9.625 1.00 93.50 72 GLN A N 1
ATOM 521 C CA . GLN A 1 72 ? 11.886 -16.223 -10.062 1.00 93.50 72 GLN A CA 1
ATOM 522 C C . GLN A 1 72 ? 10.554 -15.531 -9.753 1.00 93.50 72 GLN A C 1
ATOM 524 O O . GLN A 1 72 ? 10.331 -15.047 -8.643 1.00 93.50 72 GLN A O 1
ATOM 529 N N . SER A 1 73 ? 9.659 -15.496 -10.737 1.00 89.69 73 SER A N 1
ATOM 530 C CA . SER A 1 73 ? 8.300 -14.979 -10.576 1.00 89.69 73 SER A CA 1
ATOM 531 C C . SER A 1 73 ? 7.522 -15.814 -9.558 1.00 89.69 73 SER A C 1
ATOM 533 O O . SER A 1 73 ? 7.604 -17.044 -9.551 1.00 89.69 73 SER A O 1
ATOM 535 N N . ARG A 1 74 ? 6.712 -15.159 -8.720 1.00 87.38 74 ARG A N 1
ATOM 536 C CA . ARG A 1 74 ? 5.936 -15.854 -7.675 1.00 87.38 74 ARG A CA 1
ATOM 537 C C . ARG A 1 74 ? 4.717 -16.567 -8.250 1.00 87.38 74 ARG A C 1
ATOM 539 O O . ARG A 1 74 ? 4.218 -17.520 -7.659 1.00 87.38 74 ARG A O 1
ATOM 546 N N . VAL A 1 75 ? 4.251 -16.136 -9.421 1.00 81.44 75 VAL A N 1
ATOM 547 C CA . VAL A 1 75 ? 3.109 -16.748 -10.114 1.00 81.44 75 VAL A CA 1
ATOM 548 C C . VAL A 1 75 ? 3.488 -17.895 -11.053 1.00 81.44 75 VAL A C 1
ATOM 550 O O . VAL A 1 75 ? 2.603 -18.601 -11.534 1.00 81.44 75 VAL A O 1
ATOM 553 N N . SER A 1 76 ? 4.774 -18.085 -11.364 1.00 85.44 76 SER A N 1
ATOM 554 C CA . SER A 1 76 ? 5.225 -19.116 -12.303 1.00 85.44 76 SER A CA 1
ATOM 555 C C . SER A 1 76 ? 6.686 -19.479 -12.075 1.00 85.44 76 SER A C 1
ATOM 557 O O . SER A 1 76 ? 7.577 -18.650 -12.238 1.00 85.44 76 SER A O 1
ATOM 559 N N . SER A 1 77 ? 6.949 -20.765 -11.843 1.00 85.19 77 SER A N 1
ATOM 560 C CA . SER A 1 77 ? 8.310 -21.282 -11.669 1.00 85.19 77 SER A CA 1
ATOM 561 C C . SER A 1 77 ? 9.171 -21.239 -12.938 1.00 85.19 77 SER A C 1
ATOM 563 O O . SER A 1 77 ? 10.380 -21.440 -12.867 1.00 85.19 77 SER A O 1
ATOM 565 N N . LYS A 1 78 ? 8.562 -20.978 -14.102 1.00 88.44 78 LYS A N 1
ATOM 566 C CA . LYS A 1 78 ? 9.226 -20.888 -15.416 1.00 88.44 78 LYS A CA 1
ATOM 567 C C . LYS A 1 78 ? 9.267 -19.455 -15.952 1.00 88.44 78 LYS A C 1
ATOM 569 O O . LYS A 1 78 ? 9.341 -19.237 -17.164 1.00 88.44 78 LYS A O 1
ATOM 574 N N . SER A 1 79 ? 9.075 -18.467 -15.089 1.00 90.06 79 SER A N 1
ATOM 575 C CA . SER A 1 79 ? 9.096 -17.051 -15.452 1.00 90.06 79 SER A CA 1
ATOM 576 C C . SER A 1 79 ? 9.977 -16.301 -14.478 1.00 90.06 79 SER A C 1
ATOM 578 O O . SER A 1 79 ? 10.054 -16.655 -13.305 1.00 90.06 79 SER A O 1
ATOM 580 N N . PHE A 1 80 ? 10.666 -15.295 -14.992 1.00 93.00 80 PHE A N 1
ATOM 581 C CA . PHE A 1 80 ? 11.752 -14.637 -14.293 1.00 93.00 80 PHE A CA 1
ATOM 582 C C . PHE A 1 80 ? 11.656 -13.125 -14.476 1.00 93.00 80 PHE A C 1
ATOM 584 O O . PHE A 1 80 ? 11.026 -12.639 -15.417 1.00 93.00 80 PHE A O 1
ATOM 591 N N . ILE A 1 81 ? 12.283 -12.397 -13.565 1.00 93.12 81 ILE A N 1
ATOM 592 C CA . ILE A 1 81 ? 12.509 -10.962 -13.644 1.00 93.12 81 ILE A CA 1
ATOM 593 C C . ILE A 1 81 ? 14.023 -10.781 -13.582 1.00 93.12 81 ILE A C 1
ATOM 595 O O . ILE A 1 81 ? 14.646 -11.034 -12.549 1.00 93.12 81 ILE A O 1
ATOM 599 N N . ASP A 1 82 ? 14.604 -10.400 -14.712 1.00 92.44 82 ASP A N 1
ATOM 600 C CA . ASP A 1 82 ? 16.017 -10.075 -14.827 1.00 92.44 82 ASP A CA 1
ATOM 601 C C . ASP A 1 82 ? 16.215 -8.633 -14.366 1.00 92.44 82 ASP A C 1
ATOM 603 O O . ASP A 1 82 ? 15.610 -7.704 -14.899 1.00 92.44 82 ASP A O 1
ATOM 607 N N . VAL A 1 83 ? 17.045 -8.452 -13.346 1.00 92.62 83 VAL A N 1
ATOM 608 C CA . VAL A 1 83 ? 17.361 -7.149 -12.771 1.00 92.62 83 VAL A CA 1
ATOM 609 C C . VAL A 1 83 ? 18.818 -6.830 -13.061 1.00 92.62 83 VAL A C 1
ATOM 611 O O . VAL A 1 83 ? 19.714 -7.581 -12.674 1.00 92.62 83 VAL A O 1
ATOM 614 N N . GLU A 1 84 ? 19.061 -5.710 -13.729 1.00 91.00 84 GLU A N 1
ATOM 615 C CA . GLU A 1 84 ? 20.398 -5.230 -14.071 1.00 91.00 84 GLU A CA 1
ATOM 616 C C . GLU A 1 84 ? 20.620 -3.844 -13.473 1.00 91.00 84 GLU A C 1
ATOM 618 O O . GLU A 1 84 ? 19.872 -2.905 -13.752 1.00 91.00 84 GLU A O 1
ATOM 623 N N . VAL A 1 85 ? 21.654 -3.711 -12.643 1.00 89.69 85 VAL A N 1
ATOM 624 C CA . VAL A 1 85 ? 21.984 -2.446 -11.985 1.00 89.69 85 VAL A CA 1
ATOM 625 C C . VAL A 1 85 ? 23.098 -1.742 -12.756 1.00 89.69 85 VAL A C 1
ATOM 627 O O . VAL A 1 85 ? 24.276 -2.081 -12.643 1.00 89.69 85 VAL A O 1
ATOM 630 N N . ALA A 1 86 ? 22.716 -0.729 -13.528 1.00 86.75 86 ALA A N 1
ATOM 631 C CA . ALA A 1 86 ? 23.622 0.188 -14.203 1.00 86.75 86 ALA A CA 1
ATOM 632 C C . ALA A 1 86 ? 23.855 1.451 -13.348 1.00 86.75 86 ALA A C 1
ATOM 634 O O . ALA A 1 86 ? 23.088 1.729 -12.424 1.00 86.75 86 ALA A O 1
ATOM 635 N N . PRO A 1 87 ? 24.900 2.252 -13.622 1.00 83.31 87 PRO A N 1
ATOM 636 C CA . PRO A 1 87 ? 25.106 3.518 -12.923 1.00 83.31 87 PRO A CA 1
ATOM 637 C C . PRO A 1 87 ? 23.880 4.434 -13.034 1.00 83.31 87 PRO A C 1
ATOM 639 O O . PRO A 1 87 ? 23.500 4.840 -14.129 1.00 83.31 87 PRO A O 1
ATOM 642 N N . GLY A 1 88 ? 23.257 4.734 -11.892 1.00 77.56 88 GLY A N 1
ATOM 643 C CA . GLY A 1 88 ? 22.086 5.607 -11.793 1.00 77.56 88 GLY A CA 1
ATOM 644 C C . GLY A 1 88 ? 20.753 4.997 -12.242 1.00 77.56 88 GLY A C 1
ATOM 645 O O . GLY A 1 88 ? 19.743 5.700 -12.216 1.00 77.56 88 GLY A O 1
ATOM 646 N N . LEU A 1 89 ? 20.721 3.720 -12.647 1.00 88.69 89 LEU A N 1
ATOM 647 C CA . LEU A 1 89 ? 19.524 3.075 -13.192 1.00 88.69 89 LEU A CA 1
ATOM 648 C C . LEU A 1 89 ? 19.464 1.571 -12.891 1.00 88.69 89 LEU A C 1
ATOM 650 O O . LEU A 1 89 ? 20.383 0.828 -13.230 1.00 88.69 89 LEU A O 1
ATOM 654 N N . VAL A 1 90 ? 18.363 1.098 -12.313 1.00 89.81 90 VAL A N 1
ATOM 655 C CA . VAL A 1 90 ? 18.038 -0.332 -12.233 1.00 89.81 90 VAL A CA 1
ATOM 656 C C . VAL A 1 90 ? 17.041 -0.663 -13.335 1.00 89.81 90 VAL A C 1
ATOM 658 O O . VAL A 1 90 ? 15.949 -0.099 -13.365 1.00 89.81 90 VAL A O 1
ATOM 661 N N . LYS A 1 91 ? 17.417 -1.578 -14.228 1.00 90.38 91 LYS A N 1
ATOM 662 C CA . LYS A 1 91 ? 16.556 -2.093 -15.295 1.00 90.38 91 LYS A CA 1
ATOM 663 C C . LYS A 1 91 ? 15.903 -3.389 -14.844 1.00 90.38 91 LYS A C 1
ATOM 665 O O . LYS A 1 91 ? 16.601 -4.300 -14.401 1.00 90.38 91 LYS A O 1
ATOM 670 N N . LEU A 1 92 ? 14.586 -3.476 -14.986 1.00 91.25 92 LEU A N 1
ATOM 671 C CA . LEU A 1 92 ? 13.803 -4.681 -14.726 1.00 91.25 92 LEU A CA 1
ATOM 672 C C . LEU A 1 92 ? 13.261 -5.207 -16.059 1.00 91.25 92 LEU A C 1
ATOM 674 O O . LEU A 1 92 ? 12.498 -4.530 -16.746 1.00 91.25 92 LEU A O 1
ATOM 678 N N . ALA A 1 93 ? 13.648 -6.422 -16.432 1.00 90.69 93 ALA A N 1
ATOM 679 C CA . ALA A 1 93 ? 13.226 -7.063 -17.668 1.00 90.69 93 ALA A CA 1
ATOM 680 C C . ALA A 1 93 ? 12.484 -8.376 -17.359 1.00 90.69 93 ALA A C 1
ATOM 682 O O . ALA A 1 93 ? 13.066 -9.292 -16.775 1.00 90.69 93 ALA A O 1
ATOM 683 N N . PRO A 1 94 ? 11.202 -8.515 -17.735 1.00 91.19 94 PRO A N 1
ATOM 684 C CA . PRO A 1 94 ? 10.499 -9.786 -17.604 1.00 91.19 94 PRO A CA 1
ATOM 685 C C . PRO A 1 94 ? 11.058 -10.822 -18.591 1.00 91.19 94 PRO A C 1
ATOM 687 O O . PRO A 1 94 ? 11.346 -10.505 -19.744 1.00 91.19 94 PRO A O 1
ATOM 690 N N . ALA A 1 95 ? 11.145 -12.083 -18.164 1.00 89.25 95 ALA A N 1
ATOM 691 C CA . ALA A 1 95 ? 11.643 -13.199 -18.966 1.00 89.25 95 ALA A CA 1
ATOM 692 C C . ALA A 1 95 ? 10.874 -14.516 -18.714 1.00 89.25 95 ALA A C 1
ATOM 694 O O . ALA A 1 95 ? 10.142 -14.684 -17.734 1.00 89.25 95 ALA A O 1
ATOM 695 N N . GLY A 1 96 ? 11.051 -15.491 -19.612 1.00 89.50 96 GLY A N 1
ATOM 696 C CA . GLY A 1 96 ? 10.490 -16.844 -19.500 1.00 89.50 96 GLY A CA 1
ATOM 697 C C . GLY A 1 96 ? 9.090 -17.015 -20.105 1.00 89.50 96 GLY A C 1
ATOM 698 O O . GLY A 1 96 ? 8.689 -16.294 -21.012 1.00 89.50 96 GLY A O 1
ATOM 699 N N . ASN A 1 97 ? 8.329 -17.998 -19.613 1.00 88.38 97 ASN A N 1
ATOM 700 C CA . ASN A 1 97 ? 7.086 -18.467 -20.256 1.00 88.38 97 ASN A CA 1
ATOM 701 C C . ASN A 1 97 ? 5.927 -17.455 -20.296 1.00 88.38 97 ASN A C 1
ATOM 703 O O . ASN A 1 97 ? 4.978 -17.628 -21.066 1.00 88.38 97 ASN A O 1
ATOM 707 N N . LEU A 1 98 ? 5.977 -16.426 -19.452 1.00 88.50 98 LEU A N 1
ATOM 708 C CA . LEU A 1 98 ? 4.995 -15.343 -19.407 1.00 88.50 98 LEU A CA 1
ATOM 709 C C . LEU A 1 98 ? 5.414 -14.137 -20.264 1.00 88.50 98 LEU A C 1
ATOM 711 O O . LEU A 1 98 ? 4.826 -13.064 -20.137 1.00 88.50 98 LEU A O 1
ATOM 715 N N . VAL A 1 99 ? 6.380 -14.328 -21.165 1.00 89.50 99 VAL A N 1
ATOM 716 C CA . VAL A 1 99 ? 6.819 -13.355 -22.169 1.00 89.50 99 VAL A CA 1
ATOM 717 C C . VAL A 1 99 ? 6.713 -13.985 -23.559 1.00 89.50 99 VAL A C 1
ATOM 719 O O . VAL A 1 99 ? 7.046 -15.152 -23.759 1.00 89.50 99 VAL A O 1
ATOM 722 N N . ARG A 1 100 ? 6.190 -13.230 -24.526 1.00 87.69 100 ARG A N 1
ATOM 723 C CA . ARG A 1 100 ? 5.989 -13.644 -25.920 1.00 87.69 100 ARG A CA 1
ATOM 724 C C . ARG A 1 100 ? 6.338 -12.487 -26.846 1.00 87.69 100 ARG A C 1
ATOM 726 O O . ARG A 1 100 ? 5.505 -11.613 -27.065 1.00 87.69 100 ARG A O 1
ATOM 733 N N . GLY A 1 101 ? 7.547 -12.503 -27.403 1.00 86.62 101 GLY A N 1
ATOM 734 C CA . GLY A 1 101 ? 8.028 -11.415 -28.257 1.00 86.62 101 GLY A CA 1
ATOM 735 C C . GLY A 1 101 ? 8.023 -10.087 -27.502 1.00 86.62 101 GLY A C 1
ATOM 736 O O . GLY A 1 101 ? 8.634 -9.976 -26.446 1.00 86.62 101 GLY A O 1
ATOM 737 N N . ASP A 1 102 ? 7.280 -9.115 -28.018 1.00 85.88 102 ASP A N 1
ATOM 738 C CA . ASP A 1 102 ? 7.074 -7.783 -27.443 1.00 85.88 102 ASP A CA 1
ATOM 739 C C . ASP A 1 102 ? 5.953 -7.729 -26.390 1.00 85.88 102 ASP A C 1
ATOM 741 O O . ASP A 1 102 ? 5.538 -6.643 -25.995 1.00 85.88 102 ASP A O 1
ATOM 745 N N . LYS A 1 103 ? 5.422 -8.877 -25.944 1.00 87.88 103 LYS A N 1
ATOM 746 C CA . LYS A 1 103 ? 4.289 -8.945 -25.009 1.00 87.88 103 LYS A CA 1
ATOM 747 C C . LYS A 1 103 ? 4.620 -9.690 -23.727 1.00 87.88 103 LYS A C 1
ATOM 749 O O . LYS A 1 103 ? 5.270 -10.731 -23.739 1.00 87.88 103 LYS A O 1
ATOM 754 N N . VAL A 1 104 ? 4.058 -9.216 -22.624 1.00 89.38 104 VAL A N 1
ATOM 755 C CA . VAL A 1 104 ? 4.185 -9.780 -21.279 1.00 89.38 104 VAL A CA 1
ATOM 756 C C . VAL A 1 104 ? 2.794 -10.098 -20.743 1.00 89.38 104 VAL A C 1
ATOM 758 O O . VAL A 1 104 ? 1.831 -9.358 -20.957 1.00 89.38 104 VAL A O 1
ATOM 761 N N . HIS A 1 105 ? 2.652 -11.228 -20.058 1.00 90.06 105 HIS A N 1
ATOM 762 C CA . HIS A 1 105 ? 1.393 -11.576 -19.415 1.00 90.06 105 HIS A CA 1
ATOM 763 C C . HIS A 1 105 ? 1.089 -10.591 -18.277 1.00 90.06 105 HIS A C 1
ATOM 765 O O . HIS A 1 105 ? 1.962 -10.304 -17.461 1.00 90.06 105 HIS A O 1
ATOM 771 N N . LYS A 1 106 ? -0.166 -10.142 -18.161 1.00 86.50 106 LYS A N 1
ATOM 772 C CA . LYS A 1 106 ? -0.633 -9.157 -17.169 1.00 86.50 106 LYS A CA 1
ATOM 773 C C . LYS A 1 106 ? -0.160 -9.473 -15.748 1.00 86.50 106 LYS A C 1
ATOM 775 O O . LYS A 1 106 ? 0.229 -8.576 -15.018 1.00 86.50 106 LYS A O 1
ATOM 780 N N . THR A 1 107 ? -0.174 -10.745 -15.355 1.00 86.88 107 THR A N 1
ATOM 781 C CA . THR A 1 107 ? 0.277 -11.159 -14.018 1.00 86.88 107 THR A CA 1
ATOM 782 C C . THR A 1 107 ? 1.765 -10.893 -13.789 1.00 86.88 107 THR A C 1
ATOM 784 O O . THR A 1 107 ? 2.111 -10.347 -12.750 1.00 86.88 107 THR A O 1
ATOM 787 N N . LEU A 1 108 ? 2.629 -11.221 -14.759 1.00 88.12 108 LEU A N 1
ATOM 788 C CA . LEU A 1 108 ? 4.063 -10.936 -14.655 1.00 88.12 108 LEU A CA 1
ATOM 789 C C . LEU A 1 108 ? 4.314 -9.426 -14.737 1.00 88.12 108 LEU A C 1
ATOM 791 O O . LEU A 1 108 ? 5.095 -8.897 -13.961 1.00 88.12 108 LEU A O 1
ATOM 795 N N . ASN A 1 109 ? 3.588 -8.722 -15.607 1.00 88.50 109 ASN A N 1
ATOM 796 C CA . ASN A 1 109 ? 3.677 -7.267 -15.716 1.00 88.50 109 ASN A CA 1
ATOM 797 C C . ASN A 1 109 ? 3.304 -6.569 -14.393 1.00 88.50 109 ASN A C 1
ATOM 799 O O . ASN A 1 109 ? 3.999 -5.671 -13.936 1.00 88.50 109 ASN A O 1
ATOM 803 N N . ASN A 1 110 ? 2.242 -7.031 -13.727 1.00 87.00 110 ASN A N 1
ATOM 804 C CA . ASN A 1 110 ? 1.851 -6.540 -12.407 1.00 87.00 110 ASN A CA 1
ATOM 805 C C . ASN A 1 110 ? 2.917 -6.830 -11.337 1.00 87.00 110 ASN A C 1
ATOM 807 O O . ASN A 1 110 ? 3.137 -5.992 -10.468 1.00 87.00 110 ASN A O 1
ATOM 811 N N . GLU A 1 111 ? 3.582 -7.990 -11.381 1.00 88.62 111 GLU A N 1
ATOM 812 C CA . GLU A 1 111 ? 4.698 -8.280 -10.470 1.00 88.62 111 GLU A CA 1
ATOM 813 C C . GLU A 1 111 ? 5.878 -7.332 -10.687 1.00 88.62 111 GLU A C 1
ATOM 815 O O . GLU A 1 111 ? 6.399 -6.795 -9.710 1.00 88.62 111 GLU A O 1
ATOM 820 N N . VAL A 1 112 ? 6.255 -7.084 -11.945 1.00 90.62 112 VAL A N 1
ATOM 821 C CA . VAL A 1 112 ? 7.336 -6.149 -12.280 1.00 90.62 112 VAL A CA 1
ATOM 822 C C . VAL A 1 112 ? 6.979 -4.726 -11.841 1.00 90.62 112 VAL A C 1
ATOM 824 O O . VAL A 1 112 ? 7.795 -4.095 -11.179 1.00 90.62 112 VAL A O 1
ATOM 827 N N . ASN A 1 113 ? 5.750 -4.258 -12.091 1.00 88.69 113 ASN A N 1
ATOM 828 C CA . ASN A 1 113 ? 5.272 -2.946 -11.627 1.00 88.69 113 ASN A CA 1
ATOM 829 C C . ASN A 1 113 ? 5.348 -2.795 -10.100 1.00 88.69 113 ASN A C 1
ATOM 831 O O . ASN A 1 113 ? 5.759 -1.755 -9.591 1.00 88.69 113 ASN A O 1
ATOM 835 N N . ASN A 1 114 ? 4.960 -3.835 -9.358 1.00 88.56 114 ASN A N 1
ATOM 836 C CA . ASN A 1 114 ? 5.022 -3.813 -7.898 1.00 88.56 114 ASN A CA 1
ATOM 837 C C . ASN A 1 114 ? 6.473 -3.776 -7.399 1.00 88.56 114 ASN A C 1
ATOM 839 O O . ASN A 1 114 ? 6.786 -3.016 -6.486 1.00 88.56 114 ASN A O 1
ATOM 843 N N . LEU A 1 115 ? 7.366 -4.558 -8.019 1.00 88.31 115 LEU A N 1
ATOM 844 C CA . LEU A 1 115 ? 8.792 -4.544 -7.692 1.00 88.31 115 LEU A CA 1
ATOM 845 C C . LEU A 1 115 ? 9.433 -3.187 -8.021 1.00 88.31 115 LEU A C 1
ATOM 847 O O . LEU A 1 115 ? 10.220 -2.671 -7.233 1.00 88.31 115 LEU A O 1
ATOM 851 N N . GLU A 1 116 ? 9.071 -2.589 -9.154 1.00 88.75 116 GLU A N 1
ATOM 852 C CA . GLU A 1 116 ? 9.505 -1.251 -9.557 1.00 88.75 116 GLU A CA 1
ATOM 853 C C . GLU A 1 116 ? 9.080 -0.191 -8.532 1.00 88.75 116 GLU A C 1
ATOM 855 O O . GLU A 1 116 ? 9.901 0.629 -8.119 1.00 88.75 116 GLU A O 1
ATOM 860 N N . ALA A 1 117 ? 7.822 -0.226 -8.082 1.00 82.50 117 ALA A N 1
ATOM 861 C CA . ALA A 1 117 ? 7.302 0.686 -7.066 1.00 82.50 117 ALA A CA 1
ATOM 862 C C . ALA A 1 117 ? 8.037 0.533 -5.723 1.00 82.50 117 ALA A C 1
ATOM 864 O O . ALA A 1 117 ? 8.425 1.533 -5.118 1.00 82.50 117 ALA A O 1
ATOM 865 N N . ASP A 1 118 ? 8.295 -0.705 -5.295 1.00 85.94 118 ASP A N 1
ATOM 866 C CA . ASP A 1 118 ? 9.039 -0.997 -4.067 1.00 85.94 118 ASP A CA 1
ATOM 867 C C . ASP A 1 118 ? 10.492 -0.493 -4.142 1.00 85.94 118 ASP A C 1
ATOM 869 O O . ASP A 1 118 ? 11.007 0.102 -3.190 1.00 85.94 118 ASP A O 1
ATOM 873 N N . LEU A 1 119 ? 11.155 -0.684 -5.287 1.00 87.25 119 LEU A N 1
ATOM 874 C CA . LEU A 1 119 ? 12.508 -0.176 -5.521 1.00 87.25 119 LEU A CA 1
ATOM 875 C C . LEU A 1 119 ? 12.529 1.355 -5.562 1.00 87.25 119 LEU A C 1
ATOM 877 O O . LEU A 1 119 ? 13.381 1.964 -4.917 1.00 87.25 119 LEU A O 1
ATOM 881 N N . LYS A 1 120 ? 11.569 1.993 -6.242 1.00 85.50 120 LYS A N 1
ATOM 882 C CA . LYS A 1 120 ? 11.411 3.458 -6.241 1.00 85.50 120 LYS A CA 1
ATOM 883 C C . LYS A 1 120 ? 11.200 4.000 -4.831 1.00 85.50 120 LYS A C 1
ATOM 885 O O . LYS A 1 120 ? 11.801 5.012 -4.482 1.00 85.50 120 LYS A O 1
ATOM 890 N N . GLN A 1 121 ? 10.412 3.318 -4.002 1.00 81.62 121 GLN A N 1
ATOM 891 C CA . GLN A 1 121 ? 10.209 3.699 -2.606 1.00 81.62 121 GLN A CA 1
ATOM 892 C C . GLN A 1 121 ? 11.510 3.608 -1.797 1.00 81.62 121 GLN A C 1
ATOM 894 O O . GLN A 1 121 ? 11.817 4.521 -1.033 1.00 81.62 121 GLN A O 1
ATOM 899 N N . ARG A 1 122 ? 12.305 2.545 -1.973 1.00 82.94 122 ARG A N 1
ATOM 900 C CA . ARG A 1 122 ? 13.585 2.388 -1.261 1.00 82.94 122 ARG A CA 1
ATOM 901 C C . ARG A 1 122 ? 14.663 3.358 -1.739 1.00 82.94 122 ARG A C 1
ATOM 903 O O . ARG A 1 122 ? 15.390 3.895 -0.909 1.00 82.94 122 ARG A O 1
ATOM 910 N N . PHE A 1 123 ? 14.741 3.635 -3.039 1.00 81.94 123 PHE A N 1
ATOM 911 C CA . PHE A 1 123 ? 15.711 4.585 -3.589 1.00 81.94 123 PHE A CA 1
ATOM 912 C C . PHE A 1 123 ? 15.314 6.052 -3.384 1.00 81.94 123 PHE A C 1
ATOM 914 O O . PHE A 1 123 ? 16.189 6.888 -3.174 1.00 81.94 123 PHE A O 1
ATOM 921 N N . GLY A 1 124 ? 14.018 6.375 -3.406 1.00 63.66 124 GLY A N 1
ATOM 922 C CA . GLY A 1 124 ? 13.496 7.723 -3.153 1.00 63.66 124 GLY A CA 1
ATOM 923 C C . GLY A 1 124 ? 13.315 8.065 -1.669 1.00 63.66 124 GLY A C 1
ATOM 924 O O . GLY A 1 124 ? 13.201 9.238 -1.327 1.00 63.66 124 GLY A O 1
ATOM 925 N N . GLY A 1 125 ? 13.297 7.057 -0.790 1.00 48.41 125 GLY A N 1
ATOM 926 C CA . GLY A 1 125 ? 13.050 7.188 0.651 1.00 48.41 125 GLY A CA 1
ATOM 927 C C . GLY A 1 125 ? 14.294 7.200 1.543 1.00 48.41 125 GLY A C 1
ATOM 928 O O . GLY A 1 125 ? 14.138 7.099 2.753 1.00 48.41 125 GLY A O 1
ATOM 929 N N . GLY A 1 126 ? 15.495 7.292 0.959 1.00 43.56 126 GLY A N 1
ATOM 930 C CA . GLY A 1 126 ? 16.771 7.579 1.623 1.00 43.56 126 GLY A CA 1
ATOM 931 C C . GLY A 1 126 ? 16.924 7.101 3.070 1.00 43.56 126 GLY A C 1
ATOM 932 O O . GLY A 1 126 ? 16.777 7.902 3.984 1.00 43.56 126 GLY A O 1
ATOM 933 N N . GLN A 1 127 ? 17.347 5.853 3.275 1.00 34.59 127 GLN A N 1
ATOM 934 C CA . GLN A 1 127 ? 18.159 5.502 4.441 1.00 34.59 127 GLN A CA 1
ATOM 935 C C . GLN A 1 127 ? 19.124 4.366 4.101 1.00 34.59 127 GLN A C 1
ATOM 937 O O . GLN A 1 127 ? 18.747 3.224 3.847 1.00 34.59 127 GLN A O 1
ATOM 942 N N . VAL A 1 128 ? 20.399 4.738 4.092 1.00 33.81 128 VAL A N 1
ATOM 943 C CA . VAL A 1 128 ? 21.548 3.848 4.202 1.00 33.81 128 VAL A CA 1
ATOM 944 C C . VAL A 1 128 ? 21.500 3.154 5.563 1.00 33.81 128 VAL A C 1
ATOM 946 O O . VAL A 1 128 ? 21.481 3.809 6.604 1.00 33.81 128 VAL A O 1
ATOM 949 N N . VAL A 1 129 ? 21.491 1.824 5.558 1.00 37.19 129 VAL A N 1
ATOM 950 C CA . VAL A 1 129 ? 21.687 1.017 6.764 1.00 37.19 129 VAL A CA 1
ATOM 951 C C . VAL A 1 129 ? 23.146 1.176 7.193 1.00 37.19 129 VAL A C 1
ATOM 953 O O . VAL A 1 129 ? 24.045 0.563 6.619 1.00 37.19 129 VAL A O 1
ATOM 956 N N . ALA A 1 130 ? 23.397 2.025 8.189 1.00 35.69 130 ALA A N 1
ATOM 957 C CA . ALA A 1 130 ? 24.664 2.039 8.907 1.00 35.69 130 ALA A CA 1
ATOM 958 C C . ALA A 1 130 ? 24.615 0.967 10.003 1.00 35.69 130 ALA A C 1
ATOM 960 O O . ALA A 1 130 ? 23.901 1.087 10.996 1.00 35.69 130 ALA A O 1
ATOM 961 N N . VAL A 1 131 ? 25.380 -0.100 9.788 1.00 40.66 131 VAL A N 1
ATOM 962 C CA . VAL A 1 131 ? 25.701 -1.123 10.785 1.00 40.66 131 VAL A CA 1
ATOM 963 C C . VAL A 1 131 ? 26.524 -0.471 11.901 1.00 40.66 131 VAL A C 1
ATOM 965 O O . VAL A 1 131 ? 27.576 0.102 11.625 1.00 40.66 131 VAL A O 1
ATOM 968 N N . ALA A 1 132 ? 26.088 -0.592 13.156 1.00 31.94 132 ALA A N 1
ATOM 969 C CA . ALA A 1 132 ? 26.920 -0.315 14.327 1.00 31.94 132 ALA A CA 1
ATOM 970 C C . ALA A 1 132 ? 27.088 -1.603 15.157 1.00 31.94 132 ALA A C 1
ATOM 972 O O . ALA A 1 132 ? 26.096 -2.303 15.386 1.00 31.94 132 ALA A O 1
ATOM 973 N N . PRO A 1 133 ? 28.316 -1.950 15.588 1.00 41.69 133 PRO A N 1
ATOM 974 C CA . PRO A 1 133 ? 28.582 -3.160 16.346 1.00 41.69 133 PRO A CA 1
ATOM 975 C C . PRO A 1 133 ? 28.307 -2.981 17.846 1.00 41.69 133 PRO A C 1
ATOM 977 O O . PRO A 1 133 ? 28.440 -1.906 18.424 1.00 41.69 133 PRO A O 1
ATOM 980 N N . THR A 1 134 ? 27.944 -4.113 18.434 1.00 39.16 134 THR A N 1
ATOM 981 C CA . THR A 1 134 ? 27.986 -4.558 19.829 1.00 39.16 134 THR A CA 1
ATOM 982 C C . THR A 1 134 ? 28.694 -3.651 20.848 1.00 39.16 134 THR A C 1
ATOM 984 O O . THR A 1 134 ? 29.906 -3.454 20.782 1.00 39.16 134 THR A O 1
ATOM 987 N N . ALA A 1 135 ? 27.972 -3.270 21.905 1.00 30.61 135 ALA A N 1
ATOM 988 C CA . ALA A 1 135 ? 28.554 -3.020 23.222 1.00 30.61 135 ALA A CA 1
ATOM 989 C C . ALA A 1 135 ? 27.604 -3.519 24.321 1.00 30.61 135 ALA A C 1
ATOM 991 O O . ALA A 1 135 ? 26.468 -3.066 24.454 1.00 30.61 135 ALA A O 1
ATOM 992 N N . SER A 1 136 ? 28.093 -4.503 25.071 1.00 41.19 136 SER A N 1
ATOM 993 C CA . SER A 1 136 ? 27.477 -5.112 26.245 1.00 41.19 136 SER A CA 1
ATOM 994 C C . SER A 1 136 ? 27.345 -4.123 27.407 1.00 41.19 136 SER A C 1
ATOM 996 O O . SER A 1 136 ? 28.267 -3.355 27.675 1.00 41.19 136 SER A O 1
ATOM 998 N N . GLY A 1 137 ? 26.248 -4.225 28.159 1.00 29.14 137 GLY A N 1
ATOM 999 C CA . GLY A 1 137 ? 26.069 -3.543 29.442 1.00 29.14 137 GLY A CA 1
ATOM 1000 C C . GLY A 1 137 ? 24.771 -3.951 30.144 1.00 29.14 137 GLY A C 1
ATOM 1001 O O . GLY A 1 137 ? 23.723 -3.369 29.896 1.00 29.14 137 GLY A O 1
ATOM 1002 N N . SER A 1 138 ? 24.853 -4.965 31.011 1.00 30.55 138 SER A N 1
ATOM 1003 C CA . SER A 1 138 ? 23.892 -5.300 32.085 1.00 30.55 138 SER A CA 1
ATOM 1004 C C . SER A 1 138 ? 23.746 -4.093 3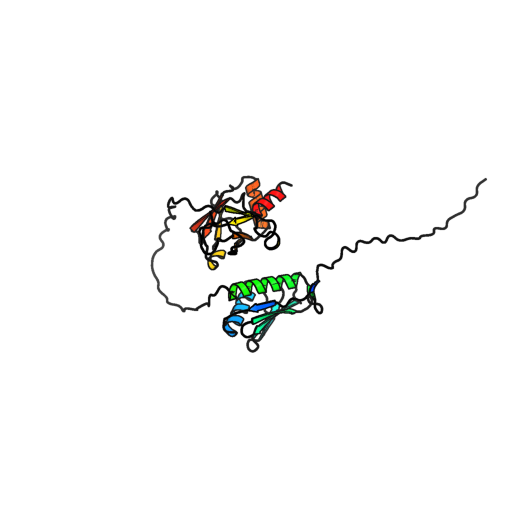3.048 1.00 30.55 138 SER A C 1
ATOM 1006 O O . SER A 1 138 ? 24.667 -3.287 33.109 1.00 30.55 138 SER A O 1
ATOM 1008 N N . VAL A 1 139 ? 22.712 -3.812 33.856 1.00 30.19 139 VAL A N 1
ATOM 1009 C CA . VAL A 1 139 ? 21.815 -4.533 34.797 1.00 30.19 139 VAL A CA 1
ATOM 1010 C C . VAL A 1 139 ? 20.707 -3.476 35.153 1.00 30.19 139 VAL A C 1
ATOM 1012 O O . VAL A 1 139 ? 21.019 -2.290 35.121 1.00 30.19 139 VAL A O 1
ATOM 1015 N N . VAL A 1 140 ? 19.408 -3.734 35.400 1.00 31.77 140 VAL A N 1
ATOM 1016 C CA . VAL A 1 140 ? 18.743 -3.981 36.715 1.00 31.77 140 VAL A CA 1
ATOM 1017 C C . VAL A 1 140 ? 17.204 -3.900 36.535 1.00 31.77 140 VAL A C 1
ATOM 1019 O O . VAL A 1 140 ? 16.701 -2.870 36.103 1.00 31.77 140 VAL A O 1
ATOM 1022 N N . GLY A 1 141 ? 16.476 -4.942 36.976 1.00 29.67 141 GLY A N 1
ATOM 1023 C CA . GLY A 1 141 ? 15.180 -4.844 37.689 1.00 29.67 141 GLY A CA 1
ATOM 1024 C C . GLY A 1 141 ? 13.849 -4.852 36.900 1.00 29.67 141 GLY A C 1
ATOM 1025 O O . GLY A 1 141 ? 13.544 -3.871 36.229 1.00 29.67 141 GLY A O 1
ATOM 1026 N N . PRO A 1 142 ? 12.977 -5.878 37.060 1.00 38.16 142 PRO A N 1
ATOM 1027 C CA . PRO A 1 142 ? 11.618 -5.880 36.522 1.00 38.16 142 PRO A CA 1
ATOM 1028 C C . PRO A 1 142 ? 10.628 -5.284 37.539 1.00 38.16 142 PRO A C 1
ATOM 1030 O O . PRO A 1 142 ? 10.259 -5.928 38.519 1.00 38.16 142 PRO A O 1
ATOM 1033 N N . GLY A 1 143 ? 10.184 -4.052 37.299 1.00 34.50 143 GLY A N 1
ATOM 1034 C CA . GLY A 1 143 ? 8.971 -3.494 37.903 1.00 34.50 143 GLY A CA 1
ATOM 1035 C C . GLY A 1 143 ? 7.853 -3.445 36.855 1.00 34.50 143 GLY A C 1
ATOM 1036 O O . GLY A 1 143 ? 8.145 -3.109 35.705 1.00 34.50 143 GLY A O 1
A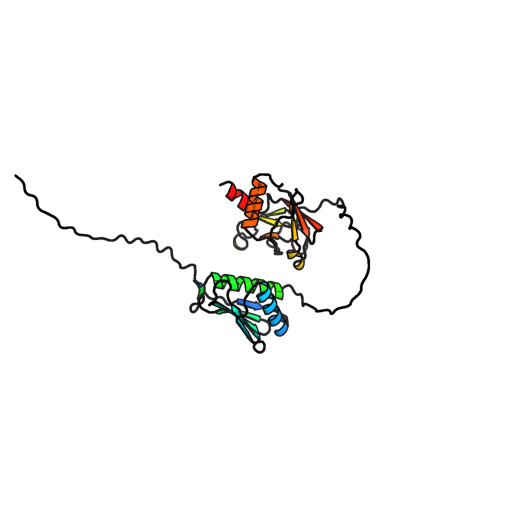TOM 1037 N N . PRO A 1 144 ? 6.592 -3.783 37.187 1.00 42.38 144 PRO A N 1
ATOM 1038 C CA . PRO A 1 144 ? 5.487 -3.648 36.245 1.00 42.38 144 PRO A CA 1
ATOM 1039 C C . PRO A 1 144 ? 5.306 -2.165 35.910 1.00 42.38 144 PRO A C 1
ATOM 1041 O O . PRO A 1 144 ? 5.035 -1.346 36.789 1.00 42.38 144 PRO A O 1
ATOM 1044 N N . ALA A 1 145 ? 5.512 -1.815 34.640 1.00 37.03 145 ALA A N 1
ATOM 1045 C CA . ALA A 1 145 ? 5.347 -0.451 34.168 1.00 37.03 145 ALA A CA 1
ATOM 1046 C C . ALA A 1 145 ? 3.882 -0.006 34.364 1.00 37.03 145 ALA A C 1
ATOM 1048 O O . ALA A 1 145 ? 2.968 -0.744 33.982 1.00 37.03 145 ALA A O 1
ATOM 1049 N N . PRO A 1 146 ? 3.635 1.176 34.956 1.00 40.91 146 PRO A N 1
ATOM 1050 C CA . PRO A 1 146 ? 2.296 1.732 35.076 1.00 40.91 146 PRO A CA 1
ATOM 1051 C C . PRO A 1 146 ? 1.711 1.995 33.684 1.00 40.91 146 PRO A C 1
ATOM 1053 O O . PRO A 1 146 ? 2.409 2.448 32.773 1.00 40.91 146 PRO A O 1
ATOM 1056 N N . ALA A 1 147 ? 0.419 1.701 33.525 1.00 43.00 147 ALA A N 1
ATOM 1057 C CA . ALA A 1 147 ? -0.336 2.042 32.326 1.00 43.00 147 ALA A CA 1
ATOM 1058 C C . ALA A 1 147 ? -0.196 3.550 32.038 1.00 43.00 147 ALA A C 1
ATOM 1060 O O . ALA A 1 147 ? -0.309 4.346 32.976 1.00 43.00 147 ALA A O 1
ATOM 1061 N N . PRO A 1 148 ? 0.051 3.969 30.784 1.00 42.94 148 PRO A N 1
ATOM 1062 C CA . PRO A 1 148 ? 0.135 5.384 30.475 1.00 42.94 148 PRO A CA 1
ATOM 1063 C C . PRO A 1 148 ? -1.240 6.019 30.686 1.00 42.94 148 PRO A C 1
ATOM 1065 O O . PRO A 1 148 ? -2.222 5.684 30.023 1.00 42.94 148 PRO A O 1
ATOM 1068 N N . VAL A 1 149 ? -1.277 6.924 31.658 1.00 37.69 149 VAL A N 1
ATOM 1069 C CA . VAL A 1 149 ? -2.364 7.859 31.922 1.00 37.69 149 VAL A CA 1
ATOM 1070 C C . VAL A 1 149 ? -2.583 8.679 30.651 1.00 37.69 149 VAL A C 1
ATOM 1072 O O . VAL A 1 149 ? -1.651 9.290 30.131 1.00 37.69 149 VAL A O 1
ATOM 1075 N N . ALA A 1 150 ? -3.806 8.644 30.126 1.00 38.16 150 ALA A N 1
ATOM 1076 C CA . ALA A 1 150 ? -4.229 9.480 29.016 1.00 38.16 150 ALA A CA 1
ATOM 1077 C C . ALA A 1 150 ? -4.297 10.938 29.491 1.00 38.16 150 ALA A C 1
ATOM 1079 O O . ALA A 1 150 ? -5.209 11.309 30.230 1.00 38.16 150 ALA A O 1
ATOM 1080 N N . ASP A 1 151 ? -3.330 11.756 29.078 1.00 34.69 151 ASP A N 1
ATOM 1081 C CA . ASP A 1 151 ? -3.445 13.208 29.180 1.00 34.69 151 ASP A CA 1
ATOM 1082 C C . ASP A 1 151 ? -4.608 13.678 28.296 1.00 34.69 151 ASP A C 1
ATOM 1084 O O . ASP A 1 151 ? -4.662 13.399 27.097 1.00 34.69 151 ASP A O 1
ATOM 1088 N N . GLY A 1 152 ? -5.557 14.382 28.914 1.00 33.59 152 GLY A N 1
ATOM 1089 C CA . GLY A 1 152 ? -6.837 14.826 28.354 1.00 33.59 152 GLY A CA 1
ATOM 1090 C C . GLY A 1 152 ? -6.761 15.939 27.303 1.00 33.59 152 GLY A C 1
ATOM 1091 O O . GLY A 1 152 ? -7.607 16.831 27.296 1.00 33.59 152 GLY A O 1
ATOM 1092 N N . GLY A 1 153 ? -5.786 15.898 26.396 1.00 44.62 153 GLY A N 1
ATOM 1093 C CA . GLY A 1 153 ? -5.886 16.592 25.115 1.00 44.62 153 GLY A CA 1
ATOM 1094 C C . GLY A 1 153 ? -6.759 15.758 24.182 1.00 44.62 153 GLY A C 1
ATOM 1095 O O . GLY A 1 153 ? -6.432 14.605 23.921 1.00 44.62 153 GLY A O 1
ATOM 1096 N N . ALA A 1 154 ? -7.881 16.302 23.701 1.00 63.91 154 ALA A N 1
ATOM 1097 C CA . ALA A 1 154 ? -8.767 15.598 22.774 1.00 63.91 154 ALA A CA 1
ATOM 1098 C C . ALA A 1 154 ? -7.956 15.049 21.587 1.00 63.91 154 ALA A C 1
ATOM 1100 O O . ALA A 1 154 ? -7.446 15.813 20.765 1.00 63.91 154 ALA A O 1
ATOM 1101 N N . MET A 1 155 ? -7.795 13.725 21.540 1.00 78.94 155 MET A N 1
ATOM 1102 C CA . MET A 1 155 ? -6.960 13.073 20.540 1.00 78.94 155 MET A CA 1
ATOM 1103 C C . MET A 1 155 ? -7.482 13.412 19.139 1.00 78.94 155 MET A C 1
ATOM 1105 O O . MET A 1 155 ? -8.700 13.351 18.921 1.00 78.94 155 MET A O 1
ATOM 1109 N N . PRO A 1 156 ? -6.608 13.803 18.194 1.00 86.50 156 PRO A N 1
ATOM 1110 C CA . PRO A 1 156 ? -7.072 14.385 16.951 1.00 86.50 156 PRO A CA 1
ATOM 1111 C C . PRO A 1 156 ? -7.841 13.339 16.134 1.00 86.50 156 PRO A C 1
ATOM 1113 O O . PRO A 1 156 ? -7.464 12.168 16.055 1.00 86.50 156 PRO A O 1
ATOM 1116 N N . ALA A 1 157 ? -8.965 13.760 15.561 1.00 88.00 157 ALA A N 1
ATOM 1117 C CA . ALA A 1 157 ? -9.829 12.884 14.785 1.00 88.00 157 ALA A CA 1
ATOM 1118 C C . ALA A 1 157 ? -9.344 12.806 13.334 1.00 88.00 157 ALA A C 1
ATOM 1120 O O . ALA A 1 157 ? -9.133 13.831 12.681 1.00 88.00 157 ALA A O 1
ATOM 1121 N N . ALA A 1 158 ? -9.191 11.584 12.833 1.00 90.12 158 ALA A N 1
ATOM 1122 C CA . ALA A 1 158 ? -9.118 11.320 11.410 1.00 90.12 158 ALA A CA 1
ATOM 1123 C C . ALA A 1 158 ? -10.438 11.718 10.746 1.00 90.12 158 ALA A C 1
ATOM 1125 O O . ALA A 1 158 ? -11.513 11.650 11.350 1.00 90.12 158 ALA A O 1
ATOM 1126 N N . TRP A 1 159 ? -10.354 12.124 9.489 1.00 90.25 159 TRP A N 1
ATOM 1127 C CA . TRP A 1 159 ? -11.518 12.492 8.696 1.00 90.25 159 TRP A CA 1
ATOM 1128 C C . TRP A 1 159 ? -11.540 11.697 7.398 1.00 90.25 159 TRP A C 1
ATOM 1130 O O . TRP A 1 159 ? -10.664 10.872 7.141 1.00 90.25 159 TRP A O 1
ATOM 1140 N N . THR A 1 160 ? -12.572 11.911 6.592 1.00 87.94 160 THR A N 1
ATOM 1141 C CA . THR A 1 160 ? -12.747 11.193 5.335 1.00 87.94 160 THR A CA 1
ATOM 1142 C C . THR A 1 160 ? -12.929 12.177 4.194 1.00 87.94 160 THR A C 1
ATOM 1144 O O . THR A 1 160 ? -13.718 13.115 4.318 1.00 87.94 160 THR A O 1
ATOM 1147 N N . GLU A 1 161 ? -12.211 11.955 3.097 1.00 86.88 161 GLU A N 1
ATOM 1148 C CA . GLU A 1 161 ? -12.329 12.726 1.859 1.00 86.88 161 GLU A CA 1
ATOM 1149 C C . GLU A 1 161 ? -12.545 11.806 0.657 1.00 86.88 161 GLU A C 1
ATOM 1151 O O . GLU A 1 161 ? -11.964 10.721 0.604 1.00 86.88 161 GLU A O 1
ATOM 1156 N N . PRO A 1 162 ? -13.338 12.224 -0.342 1.00 82.38 162 PRO A N 1
ATOM 1157 C CA . PRO A 1 162 ? -13.407 11.502 -1.601 1.00 82.38 162 PRO A CA 1
ATOM 1158 C C . PRO A 1 162 ? -12.074 11.603 -2.347 1.00 82.38 162 PRO A C 1
ATOM 1160 O O . PRO A 1 162 ? -11.353 12.594 -2.231 1.00 82.38 162 PRO A O 1
ATOM 1163 N N . ALA A 1 163 ? -11.783 10.600 -3.172 1.00 74.69 163 ALA A N 1
ATOM 1164 C CA . ALA A 1 163 ? -10.662 10.652 -4.095 1.00 74.69 163 ALA A CA 1
ATOM 1165 C C . ALA A 1 163 ? -10.721 11.914 -4.964 1.00 74.69 163 ALA A C 1
ATOM 1167 O O . ALA A 1 163 ? -11.691 12.121 -5.694 1.00 74.69 163 ALA A O 1
ATOM 1168 N N . TYR A 1 164 ? -9.672 12.740 -4.901 1.00 74.88 164 TYR A N 1
ATOM 1169 C CA . TYR A 1 164 ? -9.582 13.957 -5.710 1.00 74.88 164 TYR A CA 1
ATOM 1170 C C . TYR A 1 164 ? -9.592 13.644 -7.209 1.00 74.88 164 TYR A C 1
ATOM 1172 O O . TYR A 1 164 ? -10.280 14.307 -7.982 1.00 74.88 164 TYR A O 1
ATOM 1180 N N . ASP A 1 165 ? -8.839 12.615 -7.594 1.00 73.56 165 ASP A N 1
ATOM 1181 C CA . ASP A 1 165 ? -8.808 12.098 -8.954 1.00 73.56 165 ASP A CA 1
ATOM 1182 C C . ASP A 1 165 ? -9.187 10.611 -8.948 1.00 73.56 165 ASP A C 1
ATOM 1184 O O . ASP A 1 165 ? -8.325 9.743 -8.762 1.00 73.56 165 ASP A O 1
ATOM 1188 N N . PRO A 1 166 ? -10.478 10.292 -9.148 1.00 72.50 166 PRO A N 1
ATOM 1189 C CA . PRO A 1 166 ? -10.932 8.911 -9.187 1.00 72.50 166 PRO A CA 1
ATOM 1190 C C . PRO A 1 166 ? -10.340 8.100 -10.343 1.00 72.50 166 PRO A C 1
ATOM 1192 O O . PRO A 1 166 ? -10.373 6.871 -10.295 1.00 72.50 166 PRO A O 1
ATOM 1195 N N . SER A 1 167 ? -9.801 8.752 -11.380 1.00 70.81 167 SER A N 1
ATOM 1196 C CA . SER A 1 167 ? -9.156 8.057 -12.498 1.00 70.81 167 SER A CA 1
ATOM 1197 C C . SER A 1 167 ? -7.775 7.513 -12.124 1.00 70.81 167 SER A C 1
ATOM 1199 O O . SER A 1 167 ? -7.370 6.471 -12.637 1.00 70.81 167 SER A O 1
ATOM 1201 N N . VAL A 1 168 ? -7.093 8.171 -11.182 1.00 70.50 168 VAL A N 1
ATOM 1202 C CA . VAL A 1 168 ? -5.782 7.757 -10.662 1.00 70.50 168 VAL A CA 1
ATOM 1203 C C . VAL A 1 168 ? -5.937 6.858 -9.437 1.00 70.50 168 VAL A C 1
ATOM 1205 O O . VAL A 1 168 ? -5.267 5.833 -9.327 1.00 70.50 168 VAL A O 1
ATOM 1208 N N . TRP A 1 169 ? -6.844 7.218 -8.528 1.00 68.50 169 TRP A N 1
ATOM 1209 C CA . TRP A 1 169 ? -6.923 6.620 -7.192 1.00 68.50 169 TRP A CA 1
ATOM 1210 C C . TRP A 1 169 ? -8.149 5.724 -6.971 1.00 68.50 169 TRP A C 1
ATOM 1212 O O . TRP A 1 169 ? -8.274 5.087 -5.925 1.00 68.50 169 TRP A O 1
ATOM 1222 N N . GLY A 1 170 ? -9.040 5.646 -7.961 1.00 70.56 170 GLY A N 1
ATOM 1223 C CA . GLY A 1 170 ? -10.293 4.905 -7.887 1.00 70.56 170 GLY A CA 1
ATOM 1224 C C . GLY A 1 170 ? -11.441 5.704 -7.265 1.00 70.56 170 GLY A C 1
ATOM 1225 O O . GLY A 1 170 ? -11.260 6.730 -6.612 1.00 70.56 170 GLY A O 1
ATOM 1226 N N . ASN A 1 171 ? -12.663 5.209 -7.465 1.00 67.19 171 ASN A N 1
ATOM 1227 C CA . ASN A 1 171 ? -13.861 5.762 -6.837 1.00 67.19 171 ASN A CA 1
ATOM 1228 C C . ASN A 1 171 ? -13.908 5.301 -5.374 1.00 67.19 171 ASN A C 1
ATOM 1230 O O . ASN A 1 171 ? -14.438 4.233 -5.075 1.00 67.19 171 ASN A O 1
ATOM 1234 N N . GLY A 1 172 ? -13.308 6.075 -4.473 1.00 72.56 172 GLY A N 1
ATOM 1235 C CA . GLY A 1 172 ? -13.193 5.719 -3.063 1.00 72.56 172 GLY A CA 1
ATOM 1236 C C . GLY A 1 172 ? -13.181 6.926 -2.132 1.00 72.56 172 GLY A C 1
ATOM 1237 O O . GLY A 1 172 ? -13.090 8.075 -2.560 1.00 72.56 172 GLY A O 1
ATOM 1238 N N . GLN A 1 173 ? -13.301 6.631 -0.842 1.00 82.69 173 GLN A N 1
ATOM 1239 C CA . GLN A 1 173 ? -13.157 7.578 0.258 1.00 82.69 173 GLN A CA 1
ATOM 1240 C C . GLN A 1 173 ? -11.862 7.236 1.007 1.00 82.69 173 GLN A C 1
ATOM 1242 O O . GLN A 1 173 ? -11.667 6.084 1.404 1.00 82.69 173 GLN A O 1
ATOM 1247 N N . PHE A 1 174 ? -10.988 8.217 1.197 1.00 85.75 174 PHE A N 1
ATOM 1248 C CA . PHE A 1 174 ? -9.733 8.089 1.927 1.00 85.75 174 PHE A CA 1
ATOM 1249 C C . PHE A 1 174 ? -9.913 8.520 3.373 1.00 85.75 174 PHE A C 1
ATOM 1251 O O . PHE A 1 174 ? -10.506 9.561 3.645 1.00 85.75 174 PHE A O 1
ATOM 1258 N N . THR A 1 175 ? -9.381 7.734 4.308 1.00 90.62 175 THR A N 1
ATOM 1259 C CA . THR A 1 175 ? -9.301 8.137 5.712 1.00 90.62 175 THR A CA 1
ATOM 1260 C C . THR A 1 175 ? -8.023 8.934 5.919 1.00 90.62 175 THR A C 1
ATOM 1262 O O . THR A 1 175 ? -6.931 8.383 5.895 1.00 90.62 175 THR A O 1
ATOM 1265 N N . CYS A 1 176 ? -8.152 10.235 6.118 1.00 91.19 176 CYS A N 1
ATOM 1266 C CA . CYS A 1 176 ? -7.037 11.157 6.248 1.00 91.19 176 CYS A CA 1
ATOM 1267 C C . CYS A 1 176 ? -6.645 11.352 7.710 1.00 91.19 176 CYS A C 1
ATOM 1269 O O . CYS A 1 176 ? -7.503 11.535 8.579 1.00 91.19 176 CYS A O 1
ATOM 1271 N N . LEU A 1 177 ? -5.341 11.314 7.982 1.00 90.81 177 LEU A N 1
ATOM 1272 C CA . LEU A 1 177 ? -4.806 11.445 9.331 1.00 90.81 177 LEU A CA 1
ATOM 1273 C C . LEU A 1 177 ? -4.315 12.875 9.606 1.00 90.81 177 LEU A C 1
ATOM 1275 O O . LEU A 1 177 ? -3.546 13.428 8.823 1.00 90.81 177 LEU A O 1
ATOM 1279 N N . PRO A 1 178 ? -4.663 13.466 10.761 1.00 85.69 178 PRO A N 1
ATOM 1280 C CA . PRO A 1 178 ? -4.201 14.802 11.159 1.00 85.69 178 PRO A CA 1
ATOM 1281 C C . PRO A 1 178 ? -2.735 14.828 11.604 1.00 85.69 178 PRO A C 1
ATOM 1283 O O . PRO A 1 178 ? -2.157 15.898 11.804 1.00 85.69 178 PRO A O 1
ATOM 1286 N N . VAL A 1 179 ? -2.135 13.650 11.774 1.00 87.06 179 VAL A N 1
ATOM 1287 C CA . VAL A 1 179 ? -0.785 13.435 12.291 1.00 87.06 179 VAL A CA 1
ATOM 1288 C C . VAL A 1 179 ? 0.069 12.743 11.240 1.00 87.06 179 VAL A C 1
ATOM 1290 O O . VAL A 1 179 ? -0.394 11.856 10.523 1.00 87.06 179 VAL A O 1
ATOM 1293 N N . ARG A 1 180 ? 1.325 13.180 11.124 1.00 84.50 180 ARG A N 1
ATOM 1294 C CA . ARG A 1 180 ? 2.289 12.549 10.233 1.00 84.50 180 ARG A CA 1
ATOM 1295 C C . ARG A 1 180 ? 2.928 11.412 10.998 1.00 84.50 180 ARG A C 1
ATOM 1297 O O . ARG A 1 180 ? 3.638 11.647 11.971 1.00 84.50 180 ARG A O 1
ATOM 1304 N N . VAL A 1 181 ? 2.664 10.201 10.548 1.00 85.12 181 VAL A N 1
ATOM 1305 C CA . VAL A 1 181 ? 3.391 9.031 11.021 1.00 85.12 181 VAL A CA 1
ATOM 1306 C C . VAL A 1 181 ? 4.671 8.922 10.181 1.00 85.12 181 VAL A C 1
ATOM 1308 O O . VAL A 1 181 ? 4.655 9.269 8.999 1.00 85.12 181 VAL A O 1
ATOM 1311 N N . PRO A 1 182 ? 5.811 8.535 10.757 1.00 82.94 182 PRO A N 1
ATOM 1312 C CA . PRO A 1 182 ? 6.988 8.174 9.976 1.00 82.94 182 PRO A CA 1
ATOM 1313 C C . PRO A 1 182 ? 6.721 6.935 9.099 1.00 82.94 182 PRO A C 1
ATOM 1315 O O . PRO A 1 182 ? 5.975 6.035 9.483 1.00 82.94 182 PRO A O 1
ATOM 1318 N N . ALA A 1 183 ? 7.296 6.863 7.895 1.00 77.62 183 ALA A N 1
ATOM 1319 C CA . ALA A 1 183 ? 7.037 5.738 6.984 1.00 77.62 183 ALA A CA 1
ATOM 1320 C C . ALA A 1 183 ? 7.561 4.396 7.537 1.00 77.62 183 ALA A C 1
ATOM 1322 O O . ALA A 1 183 ? 6.957 3.347 7.323 1.00 77.62 183 ALA A O 1
ATOM 1323 N N . ASP A 1 184 ? 8.648 4.442 8.300 1.00 81.44 184 ASP A N 1
ATOM 1324 C CA . ASP A 1 184 ? 9.253 3.329 9.033 1.00 81.44 184 ASP A CA 1
ATOM 1325 C C . ASP A 1 184 ? 8.365 2.796 10.169 1.00 81.44 184 ASP A C 1
ATOM 1327 O O . ASP A 1 184 ? 8.457 1.624 10.531 1.00 81.44 184 ASP A O 1
ATOM 1331 N N . HIS A 1 185 ? 7.430 3.604 10.668 1.00 83.62 185 HIS A N 1
ATOM 1332 C CA . HIS A 1 185 ? 6.478 3.201 11.702 1.00 83.62 185 HIS A CA 1
ATOM 1333 C C . HIS A 1 185 ? 5.240 2.480 11.143 1.00 83.62 185 HIS A C 1
ATOM 1335 O O . HIS A 1 185 ? 4.413 1.991 11.910 1.00 83.62 185 HIS A O 1
ATOM 1341 N N . GLN A 1 186 ? 5.098 2.342 9.818 1.00 82.56 186 GLN A N 1
ATOM 1342 C CA . GLN A 1 186 ? 3.919 1.714 9.208 1.00 82.56 186 GLN A CA 1
ATOM 1343 C C . GLN A 1 186 ? 3.673 0.281 9.715 1.00 82.56 186 GLN A C 1
ATOM 1345 O O . GLN A 1 186 ? 2.526 -0.109 9.918 1.00 82.56 186 GLN A O 1
ATOM 1350 N N . GLY A 1 187 ? 4.735 -0.492 9.965 1.00 83.12 187 GLY A N 1
ATOM 1351 C CA . GLY A 1 187 ? 4.628 -1.845 10.526 1.00 83.12 187 GLY A CA 1
ATOM 1352 C C . GLY A 1 187 ? 4.260 -1.888 12.015 1.00 83.12 187 GLY A C 1
ATOM 1353 O O . GLY A 1 187 ? 3.858 -2.936 12.512 1.00 83.12 187 GLY A O 1
ATOM 1354 N N . ALA A 1 188 ? 4.385 -0.764 12.724 1.00 86.69 188 ALA A N 1
ATOM 1355 C CA . ALA A 1 188 ? 4.019 -0.619 14.131 1.00 86.69 188 ALA A CA 1
ATOM 1356 C C . ALA A 1 188 ? 2.592 -0.078 14.321 1.00 86.69 188 ALA A C 1
ATOM 1358 O O . ALA A 1 188 ? 2.110 0.005 15.458 1.00 86.69 188 ALA A O 1
ATOM 1359 N N . LEU A 1 189 ? 1.914 0.282 13.225 1.00 90.75 189 LEU A N 1
ATOM 1360 C CA . LEU A 1 189 ? 0.544 0.761 13.267 1.00 90.75 189 LEU A CA 1
ATOM 1361 C C . LEU A 1 189 ? -0.404 -0.372 13.627 1.00 90.75 189 LEU A C 1
ATOM 1363 O O . LEU A 1 189 ? -0.430 -1.426 12.994 1.00 90.75 189 LEU A O 1
ATOM 1367 N N . THR A 1 190 ? -1.239 -0.121 14.624 1.00 92.44 190 THR A N 1
ATOM 1368 C CA . THR A 1 190 ? -2.315 -1.032 15.009 1.00 92.44 190 THR A CA 1
ATOM 1369 C C . THR A 1 190 ? -3.588 -0.248 15.250 1.00 92.44 190 THR A C 1
ATOM 1371 O O . THR A 1 190 ? -3.553 0.919 15.632 1.00 92.44 190 THR A O 1
ATOM 1374 N N . LEU A 1 191 ? -4.728 -0.884 15.011 1.00 91.62 191 LEU A N 1
ATOM 1375 C CA . LEU A 1 191 ? -6.028 -0.271 15.231 1.00 91.62 191 LEU A CA 1
ATOM 1376 C C . LEU A 1 191 ? -6.677 -0.941 16.437 1.00 91.62 191 LEU A C 1
ATOM 1378 O O . LEU A 1 191 ? -6.914 -2.144 16.417 1.00 91.62 191 LEU A O 1
ATOM 1382 N N . GLN A 1 192 ? -6.930 -0.188 17.500 1.00 92.81 192 GLN A N 1
ATOM 1383 C CA . GLN A 1 192 ? -7.604 -0.681 18.693 1.00 92.81 192 GLN A CA 1
ATOM 1384 C C . GLN A 1 192 ? -9.087 -0.320 18.632 1.00 92.81 192 GLN A C 1
ATOM 1386 O O . GLN A 1 192 ? -9.455 0.848 18.549 1.00 92.81 192 GLN A O 1
ATOM 1391 N N . LEU A 1 193 ? -9.943 -1.332 18.661 1.00 91.12 193 LEU A N 1
ATOM 1392 C CA . LEU A 1 193 ? -11.392 -1.193 18.642 1.00 91.12 193 LEU A CA 1
ATOM 1393 C C . LEU A 1 193 ? -11.909 -0.708 20.003 1.00 91.12 193 LEU A C 1
ATOM 1395 O O . LEU A 1 193 ? -11.234 -0.816 21.028 1.00 91.12 193 LEU A O 1
ATOM 1399 N N . SER A 1 194 ? -13.147 -0.215 20.031 1.00 86.12 194 SER A N 1
ATOM 1400 C CA . SER A 1 194 ? -13.790 0.317 21.242 1.00 86.12 194 SER A CA 1
ATOM 1401 C C . SER A 1 194 ? -13.880 -0.671 22.413 1.00 86.12 194 SER A C 1
ATOM 1403 O O . SER A 1 194 ? -14.007 -0.258 23.559 1.00 86.12 194 SER A O 1
ATOM 1405 N N . ASN A 1 195 ? -13.844 -1.976 22.135 1.00 83.44 195 ASN A N 1
ATOM 1406 C CA . ASN A 1 195 ? -13.848 -3.047 23.134 1.00 83.44 195 ASN A CA 1
ATOM 1407 C C . ASN A 1 195 ? -12.435 -3.367 23.680 1.00 83.44 195 ASN A C 1
ATOM 1409 O O . ASN A 1 195 ? -12.281 -4.316 24.443 1.00 83.44 195 ASN A O 1
ATOM 1413 N N . GLY A 1 196 ? -11.406 -2.613 23.275 1.00 84.75 196 GLY A N 1
ATOM 1414 C CA . GLY A 1 196 ? -10.007 -2.804 23.669 1.00 84.75 196 GLY A CA 1
ATOM 1415 C C . GLY A 1 196 ? -9.225 -3.797 22.801 1.00 84.75 196 GLY A C 1
ATOM 1416 O O . GLY A 1 196 ? -8.003 -3.887 22.941 1.00 84.75 196 GLY A O 1
ATOM 1417 N N . GLU A 1 197 ? -9.892 -4.505 21.888 1.00 89.62 197 GLU A N 1
ATOM 1418 C CA . GLU A 1 197 ? -9.285 -5.469 20.968 1.00 89.62 197 GLU A CA 1
ATOM 1419 C C . GLU A 1 197 ? -8.400 -4.775 19.929 1.00 89.62 197 GLU A C 1
ATOM 1421 O O . GLU A 1 197 ? -8.781 -3.760 19.351 1.00 89.62 197 GLU A O 1
ATOM 1426 N N . LYS A 1 198 ? -7.232 -5.352 19.632 1.00 89.31 198 LYS A N 1
ATOM 1427 C CA . LYS A 1 198 ? -6.420 -4.930 18.486 1.00 89.31 198 LYS A CA 1
ATOM 1428 C C . LYS A 1 198 ? -6.937 -5.623 17.233 1.00 89.31 198 LYS A C 1
ATOM 1430 O O . LYS A 1 198 ? -6.871 -6.845 17.133 1.00 89.31 198 LYS A O 1
ATOM 1435 N N . ALA A 1 199 ? -7.442 -4.842 16.289 1.00 86.75 199 ALA A N 1
ATOM 1436 C CA . ALA A 1 199 ? -7.889 -5.345 15.008 1.00 86.75 199 ALA A CA 1
ATOM 1437 C C . ALA A 1 199 ? -6.695 -5.923 14.239 1.00 86.75 199 ALA A C 1
ATOM 1439 O O . ALA A 1 199 ? -5.699 -5.239 13.997 1.00 86.75 199 ALA A O 1
ATOM 1440 N N . ASP A 1 200 ? -6.817 -7.186 13.842 1.00 84.69 200 ASP A N 1
ATOM 1441 C CA . ASP A 1 200 ? -5.857 -7.860 12.976 1.00 84.69 200 ASP A CA 1
ATOM 1442 C C . ASP A 1 200 ? -6.051 -7.368 11.534 1.00 84.69 200 ASP A C 1
ATOM 1444 O O . ASP A 1 200 ? -6.743 -7.991 10.733 1.00 84.69 200 ASP A O 1
ATOM 1448 N N . LEU A 1 201 ? -5.494 -6.196 11.226 1.00 85.81 201 LEU A N 1
ATOM 1449 C CA . LEU A 1 201 ? -5.563 -5.518 9.932 1.00 85.81 201 LEU A CA 1
ATOM 1450 C C . LEU A 1 201 ? -4.157 -5.144 9.471 1.00 85.81 201 LEU A C 1
ATOM 1452 O O . LEU A 1 201 ? -3.336 -4.715 10.280 1.00 85.81 201 LEU A O 1
ATOM 1456 N N . GLN A 1 202 ? -3.893 -5.233 8.168 1.00 86.25 202 GLN A N 1
ATOM 1457 C CA . GLN A 1 202 ? -2.675 -4.660 7.612 1.00 86.25 202 GLN A CA 1
ATOM 1458 C C . GLN A 1 202 ? -2.937 -3.189 7.292 1.00 86.25 202 GLN A C 1
ATOM 1460 O O . GLN A 1 202 ? -3.706 -2.869 6.391 1.00 86.25 202 GLN A O 1
ATOM 1465 N N . LEU A 1 203 ? -2.321 -2.280 8.039 1.00 89.62 203 LEU A N 1
ATOM 1466 C CA . LEU A 1 203 ? -2.478 -0.845 7.815 1.00 89.62 203 LEU A CA 1
ATOM 1467 C C . LEU A 1 203 ? -1.408 -0.332 6.849 1.00 89.62 203 LEU A C 1
ATOM 1469 O O . LEU A 1 203 ? -0.259 -0.784 6.852 1.00 89.62 203 LEU A O 1
ATOM 1473 N N . SER A 1 204 ? -1.785 0.626 6.011 1.00 88.00 204 SER A N 1
ATOM 1474 C CA . SER A 1 204 ? -0.864 1.285 5.091 1.00 88.00 204 SER A CA 1
ATOM 1475 C C . SER A 1 204 ? -1.069 2.782 5.056 1.00 88.00 204 SER A C 1
ATOM 1477 O O . SER A 1 204 ? -2.202 3.241 5.160 1.00 88.00 204 SER A O 1
ATOM 1479 N N . LEU A 1 205 ? 0.011 3.535 4.865 1.00 89.25 205 LEU A N 1
ATOM 1480 C CA . LEU A 1 205 ? -0.042 4.986 4.743 1.00 89.25 205 LEU A CA 1
ATOM 1481 C C . LEU A 1 205 ? 0.449 5.425 3.368 1.00 89.25 205 LEU A C 1
ATOM 1483 O O . LEU A 1 205 ? 1.486 4.962 2.897 1.00 89.25 205 LEU A O 1
ATOM 1487 N N . ALA A 1 206 ? -0.282 6.347 2.751 1.00 87.12 206 ALA A N 1
ATOM 1488 C CA . ALA A 1 206 ? 0.120 7.029 1.529 1.00 87.12 206 ALA A CA 1
ATOM 1489 C C . ALA A 1 206 ? 0.242 8.533 1.804 1.00 87.12 206 ALA A C 1
ATOM 1491 O O . ALA A 1 206 ? -0.653 9.127 2.394 1.00 87.12 206 ALA A O 1
ATOM 1492 N N . TYR A 1 207 ? 1.346 9.152 1.382 1.00 84.31 207 TYR A N 1
ATOM 1493 C CA . TYR A 1 207 ? 1.681 10.554 1.693 1.00 84.31 207 TYR A CA 1
ATOM 1494 C C . TYR A 1 207 ? 1.496 11.497 0.499 1.00 84.31 207 TYR A C 1
ATOM 1496 O O . TYR A 1 207 ? 2.087 12.573 0.454 1.00 84.31 207 TYR A O 1
ATOM 1504 N N . ASP A 1 208 ? 0.714 11.088 -0.497 1.00 81.12 208 ASP A N 1
ATOM 1505 C CA . ASP A 1 208 ? 0.485 11.905 -1.682 1.00 81.12 208 ASP A CA 1
ATOM 1506 C C . ASP A 1 208 ? -0.441 13.088 -1.349 1.00 81.12 208 ASP A C 1
ATOM 1508 O O . ASP A 1 208 ? -1.544 12.916 -0.822 1.00 81.12 208 ASP A O 1
ATOM 1512 N N . ALA A 1 209 ? 0.004 14.307 -1.666 1.00 72.69 209 ALA A N 1
ATOM 1513 C CA . ALA A 1 209 ? -0.742 15.537 -1.395 1.00 72.69 209 ALA A CA 1
ATOM 1514 C C . ALA A 1 209 ? -2.054 15.647 -2.198 1.00 72.69 209 ALA A C 1
ATOM 1516 O O . ALA A 1 209 ? -2.868 16.531 -1.941 1.00 72.69 209 ALA A O 1
ATOM 1517 N N . GLY A 1 210 ? -2.266 14.788 -3.195 1.00 73.94 210 GLY A N 1
ATOM 1518 C CA . GLY A 1 210 ? -3.519 14.622 -3.918 1.00 73.94 210 GLY A CA 1
ATOM 1519 C C . GLY A 1 210 ? -4.570 13.800 -3.170 1.00 73.94 210 GLY A C 1
ATOM 1520 O O . GLY A 1 210 ? -5.739 13.887 -3.534 1.00 73.94 210 GLY A O 1
ATOM 1521 N N . LEU A 1 211 ? -4.194 13.041 -2.133 1.00 77.69 211 LEU A N 1
ATOM 1522 C CA . LEU A 1 211 ? -5.115 12.154 -1.411 1.00 77.69 211 LEU A CA 1
ATOM 1523 C C . LEU A 1 211 ? -5.884 12.865 -0.294 1.00 77.69 211 LEU A C 1
ATOM 1525 O O . LEU A 1 211 ? -7.092 12.683 -0.189 1.00 77.69 211 LEU A O 1
ATOM 1529 N N . CYS A 1 212 ? -5.196 13.668 0.522 1.00 85.00 212 CYS A N 1
ATOM 1530 C CA . CYS A 1 212 ? -5.770 14.344 1.690 1.00 85.00 212 CYS A CA 1
ATOM 1531 C C . CYS A 1 212 ? -5.495 15.843 1.624 1.00 85.00 212 CYS A C 1
ATOM 1533 O O . CYS A 1 212 ? -4.430 16.318 2.030 1.00 85.00 212 CYS A O 1
ATOM 1535 N N . ARG A 1 213 ? -6.455 16.585 1.070 1.00 75.44 213 ARG A N 1
ATOM 1536 C CA . ARG A 1 213 ? -6.253 17.952 0.584 1.00 75.44 213 ARG A CA 1
ATOM 1537 C C . ARG A 1 213 ? -6.866 19.033 1.447 1.00 75.44 213 ARG A C 1
ATOM 1539 O O . ARG A 1 213 ? -6.468 20.178 1.257 1.00 75.44 213 ARG A O 1
ATOM 1546 N N . SER A 1 214 ? -7.810 18.735 2.346 1.00 77.69 214 SER A N 1
ATOM 1547 C CA . SER A 1 214 ? -8.525 19.797 3.066 1.00 77.69 214 SER A CA 1
ATOM 1548 C C . SER A 1 214 ? -7.559 20.659 3.877 1.00 77.69 214 SER A C 1
ATOM 1550 O O . SER A 1 214 ? -7.091 20.217 4.927 1.00 77.69 214 SER A O 1
ATOM 1552 N N . PRO A 1 215 ? -7.308 21.921 3.481 1.00 66.19 215 PRO A N 1
ATOM 1553 C CA . PRO A 1 215 ? -6.339 22.771 4.171 1.00 66.19 215 PRO A CA 1
ATOM 1554 C C . PRO A 1 215 ? -6.833 23.186 5.564 1.00 66.19 215 PRO A C 1
ATOM 1556 O O . PRO A 1 215 ? -6.045 23.534 6.437 1.00 66.19 215 PRO A O 1
ATOM 1559 N N . ALA A 1 216 ? -8.148 23.117 5.802 1.00 73.12 216 ALA A N 1
ATOM 1560 C CA . ALA A 1 216 ? -8.747 23.368 7.110 1.00 73.12 216 ALA A CA 1
ATOM 1561 C C . ALA A 1 216 ? -8.438 22.259 8.136 1.00 73.12 216 ALA A C 1
ATOM 1563 O O . ALA A 1 216 ? -8.423 22.519 9.339 1.00 73.12 216 ALA A O 1
ATOM 1564 N N . GLN A 1 217 ? -8.211 21.028 7.667 1.00 77.75 217 GLN A N 1
ATOM 1565 C CA . GLN A 1 217 ? -8.047 19.836 8.506 1.00 77.75 217 GLN A CA 1
ATOM 1566 C C . GLN A 1 217 ? -6.594 19.355 8.491 1.00 77.75 217 GLN A C 1
ATOM 1568 O O . GLN A 1 217 ? -6.025 19.047 9.538 1.00 77.75 217 GLN A O 1
ATOM 1573 N N . CYS A 1 218 ? -5.949 19.410 7.326 1.00 80.06 218 CYS A N 1
ATOM 1574 C CA . CYS A 1 218 ? -4.533 19.165 7.171 1.00 80.06 218 CYS A CA 1
ATOM 1575 C C . CYS A 1 218 ? -3.709 20.439 7.384 1.00 80.06 218 CYS A C 1
ATOM 1577 O O . CYS A 1 218 ? -3.430 21.194 6.457 1.00 80.06 218 CYS A O 1
ATOM 1579 N N . LYS A 1 219 ? -3.270 20.658 8.626 1.00 76.31 219 LYS A N 1
ATOM 1580 C CA . LYS A 1 219 ? -2.404 21.797 8.990 1.00 76.31 219 LYS A CA 1
ATOM 1581 C C . LYS A 1 219 ? -0.918 21.569 8.679 1.00 76.31 219 LYS A C 1
ATOM 1583 O O . LYS A 1 219 ? -0.080 22.388 9.045 1.00 76.31 219 LYS A O 1
ATOM 1588 N N . GLN A 1 220 ? -0.575 20.442 8.060 1.00 71.06 220 GLN A N 1
ATOM 1589 C CA . GLN A 1 220 ? 0.807 20.046 7.814 1.00 71.06 220 GLN A CA 1
ATOM 1590 C C . GLN A 1 220 ? 1.304 20.600 6.480 1.00 71.06 220 GLN A C 1
ATOM 1592 O O . GLN A 1 220 ? 0.668 20.417 5.446 1.00 71.06 220 GLN A O 1
ATOM 1597 N N . SER A 1 221 ? 2.485 21.219 6.491 1.00 66.94 221 SER A N 1
ATOM 1598 C CA . SER A 1 221 ? 3.107 21.820 5.302 1.00 66.94 221 SER A CA 1
ATOM 1599 C C . SER A 1 221 ? 3.452 20.808 4.205 1.00 66.94 221 SER A C 1
ATOM 1601 O O . SER A 1 221 ? 3.570 21.183 3.045 1.00 66.94 221 SER A O 1
ATOM 1603 N N . SER A 1 222 ? 3.597 19.530 4.560 1.00 68.25 222 SER A N 1
ATOM 1604 C CA . SER A 1 222 ? 3.927 18.433 3.645 1.00 68.25 222 SER A CA 1
ATOM 1605 C C . SER A 1 222 ? 2.715 17.648 3.133 1.00 68.25 222 SER A C 1
ATOM 1607 O O . SER A 1 222 ? 2.908 16.647 2.451 1.00 68.25 222 SER A O 1
ATOM 1609 N N . GLY A 1 223 ? 1.493 18.045 3.498 1.00 74.81 223 GLY A N 1
ATOM 1610 C CA . GLY A 1 223 ? 0.289 17.238 3.289 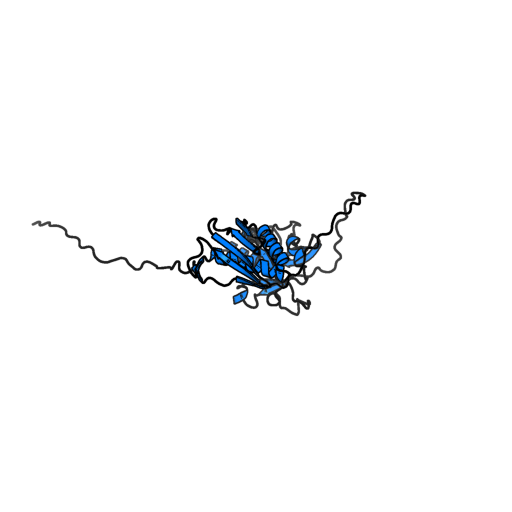1.00 74.81 223 GLY A CA 1
ATOM 1611 C C . GLY A 1 223 ? 0.126 16.128 4.334 1.00 74.81 223 GLY A C 1
ATOM 1612 O O . GLY A 1 223 ? 1.061 15.806 5.074 1.00 74.81 223 GLY A O 1
ATOM 1613 N N . CYS A 1 224 ? -1.087 15.583 4.414 1.00 86.94 224 CYS A N 1
ATOM 1614 C CA . CYS A 1 224 ? -1.491 14.616 5.432 1.00 86.94 224 CYS A CA 1
ATOM 1615 C C . CYS A 1 224 ? -1.583 13.208 4.850 1.00 86.94 224 CYS A C 1
ATOM 1617 O O . CYS A 1 224 ? -1.981 13.061 3.694 1.00 86.94 224 CYS A O 1
ATOM 1619 N N . PRO A 1 225 ? -1.237 12.165 5.622 1.00 89.75 225 PRO A N 1
ATOM 1620 C CA . PRO A 1 225 ? -1.282 10.815 5.099 1.00 89.75 225 PRO A CA 1
ATOM 1621 C C . PRO A 1 225 ? -2.712 10.282 5.000 1.00 89.75 225 PRO A C 1
ATOM 1623 O O . PRO A 1 225 ? -3.534 10.481 5.898 1.00 89.75 225 PRO A O 1
ATOM 1626 N N . ALA A 1 226 ? -2.968 9.537 3.931 1.00 90.19 226 ALA A N 1
ATOM 1627 C CA . ALA A 1 226 ? -4.139 8.695 3.779 1.00 90.19 226 ALA A CA 1
ATOM 1628 C C . ALA A 1 226 ? -3.859 7.309 4.370 1.00 90.19 226 ALA A C 1
ATOM 1630 O O . ALA A 1 226 ? -2.887 6.646 4.002 1.00 90.19 226 ALA A O 1
ATOM 1631 N N . LEU A 1 227 ? -4.727 6.871 5.274 1.00 90.44 227 LEU A N 1
ATOM 1632 C CA . LEU A 1 227 ? -4.764 5.528 5.822 1.00 90.44 227 LEU A CA 1
ATOM 1633 C C . LEU A 1 227 ? -5.545 4.606 4.885 1.00 90.44 227 LEU A C 1
ATOM 1635 O O . LEU A 1 227 ? -6.694 4.867 4.529 1.00 90.44 227 LEU A O 1
ATOM 1639 N N . GLY A 1 228 ? -4.898 3.509 4.517 1.00 88.19 228 GLY A N 1
ATOM 1640 C CA . GLY A 1 228 ? -5.493 2.366 3.848 1.00 88.19 228 GLY A CA 1
ATOM 1641 C C . GLY A 1 228 ? -5.455 1.132 4.742 1.00 88.19 228 GLY A C 1
ATOM 1642 O O . GLY 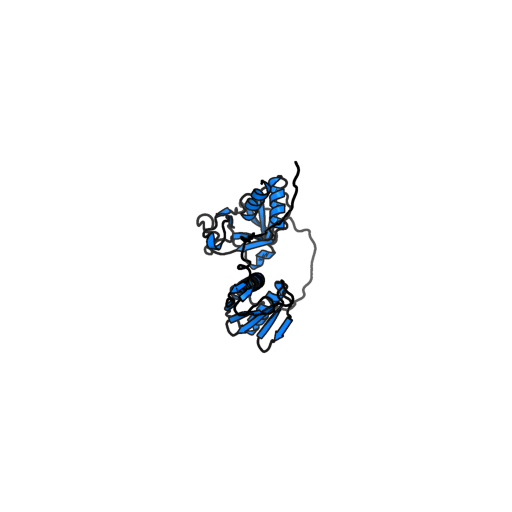A 1 228 ? -4.622 1.013 5.643 1.00 88.19 228 GLY A O 1
ATOM 1643 N N . ILE A 1 229 ? -6.354 0.197 4.452 1.00 86.56 229 ILE A N 1
ATOM 1644 C CA . ILE A 1 229 ? -6.375 -1.130 5.061 1.00 86.56 229 ILE A CA 1
ATOM 1645 C C . ILE A 1 229 ? -6.139 -2.138 3.936 1.00 86.56 229 ILE A C 1
ATOM 1647 O O . ILE A 1 229 ? -6.981 -2.296 3.051 1.00 86.56 229 ILE A O 1
ATOM 1651 N N . GLY A 1 230 ? -4.971 -2.774 3.952 1.00 72.44 230 GLY A N 1
ATOM 1652 C CA . GLY A 1 230 ? -4.643 -3.921 3.119 1.00 72.44 230 GLY A CA 1
ATOM 1653 C C . GLY A 1 230 ? -5.268 -5.185 3.707 1.00 72.44 230 GLY A C 1
ATOM 1654 O O . GLY A 1 230 ? -5.265 -5.354 4.922 1.00 72.44 230 GLY A O 1
ATOM 1655 N N . ASP A 1 231 ? -5.777 -6.059 2.836 1.00 82.31 231 ASP A N 1
ATOM 1656 C CA . ASP A 1 231 ? -6.521 -7.304 3.121 1.00 82.31 231 ASP A CA 1
ATOM 1657 C C . ASP A 1 231 ? -8.056 -7.154 3.129 1.00 82.31 231 ASP A C 1
ATOM 1659 O O . ASP A 1 231 ? -8.692 -6.770 4.113 1.00 82.31 231 ASP A O 1
ATOM 1663 N N . ALA A 1 232 ? -8.659 -7.535 1.999 1.00 82.56 232 ALA A N 1
ATOM 1664 C CA . ALA A 1 232 ? -10.102 -7.516 1.797 1.00 82.56 232 ALA A CA 1
ATOM 1665 C C . ALA A 1 232 ? -10.855 -8.518 2.690 1.00 82.56 232 ALA A C 1
ATOM 1667 O O . ALA A 1 232 ? -11.965 -8.220 3.126 1.00 82.56 232 ALA A O 1
ATOM 1668 N N . GLU A 1 233 ? -10.280 -9.684 3.008 1.00 85.88 233 GLU A N 1
ATOM 1669 C CA . GLU A 1 233 ? -10.947 -10.664 3.874 1.00 85.88 233 GLU A CA 1
ATOM 1670 C C . GLU A 1 233 ? -11.064 -10.133 5.300 1.00 85.88 233 GLU A C 1
ATOM 1672 O O . GLU A 1 233 ? -12.126 -10.220 5.924 1.00 85.88 233 GLU A O 1
ATOM 1677 N N . ARG A 1 234 ? -9.982 -9.546 5.817 1.00 87.81 234 ARG A N 1
ATOM 1678 C CA . ARG A 1 234 ? -9.960 -8.946 7.155 1.00 87.81 234 ARG A CA 1
ATOM 1679 C C . ARG A 1 234 ? -10.893 -7.740 7.244 1.00 87.81 234 ARG A C 1
ATOM 1681 O O . ARG A 1 234 ? -11.640 -7.628 8.219 1.00 87.81 234 ARG A O 1
ATOM 1688 N N . VAL A 1 235 ? -10.913 -6.894 6.210 1.00 89.25 235 VAL A N 1
ATOM 1689 C CA . VAL A 1 235 ? -11.868 -5.780 6.090 1.00 89.25 235 VAL A CA 1
ATOM 1690 C C . VAL A 1 235 ? -13.308 -6.292 6.101 1.00 89.25 235 VAL A C 1
ATOM 1692 O O . VAL A 1 235 ? -14.111 -5.791 6.884 1.00 89.25 235 VAL A O 1
ATOM 1695 N N . ASN A 1 236 ? -13.630 -7.326 5.320 1.00 88.38 236 ASN A N 1
ATOM 1696 C CA . ASN A 1 236 ? -14.971 -7.914 5.278 1.00 88.38 236 ASN A CA 1
ATOM 1697 C C . ASN A 1 236 ? -15.393 -8.501 6.630 1.00 88.38 236 ASN A C 1
ATOM 1699 O O . ASN A 1 236 ? -16.528 -8.297 7.068 1.00 88.38 236 ASN A O 1
ATOM 1703 N N . ARG A 1 237 ? -14.480 -9.181 7.340 1.00 89.38 237 ARG A N 1
ATOM 1704 C CA . ARG A 1 237 ? -14.748 -9.671 8.700 1.00 89.38 237 ARG A CA 1
ATOM 1705 C C . ARG A 1 237 ? -15.066 -8.520 9.650 1.00 89.38 237 ARG A C 1
ATOM 1707 O O . ARG A 1 237 ? -16.074 -8.586 10.350 1.00 89.38 237 ARG A O 1
ATOM 1714 N N . LEU A 1 238 ? -14.250 -7.464 9.661 1.00 90.12 238 LEU A N 1
ATOM 1715 C CA . LEU A 1 238 ? -14.476 -6.300 10.520 1.00 90.12 238 LEU A CA 1
ATOM 1716 C C . LEU A 1 238 ? -15.780 -5.568 10.168 1.00 90.12 238 LEU A C 1
ATOM 1718 O O . LEU A 1 238 ? -16.564 -5.259 11.062 1.00 90.12 238 LEU A O 1
ATOM 1722 N N . ALA A 1 239 ? -16.052 -5.359 8.879 1.00 89.94 239 ALA A N 1
ATOM 1723 C CA . ALA A 1 239 ? -17.295 -4.778 8.378 1.00 89.94 239 ALA A CA 1
ATOM 1724 C C . ALA A 1 239 ? -18.526 -5.588 8.817 1.00 89.94 239 ALA A C 1
ATOM 1726 O O . ALA A 1 239 ? -19.517 -5.016 9.271 1.00 89.94 239 ALA A O 1
ATOM 1727 N N . GLY A 1 240 ? -18.446 -6.921 8.765 1.00 89.69 240 GLY A N 1
ATOM 1728 C CA . GLY A 1 240 ? -19.491 -7.808 9.271 1.00 89.69 240 GLY A CA 1
ATOM 1729 C C . GLY A 1 240 ? -19.740 -7.624 10.767 1.00 89.69 240 GLY A C 1
ATOM 1730 O O . GLY A 1 240 ? -20.887 -7.463 11.180 1.00 89.69 240 GLY A O 1
ATOM 1731 N N . ARG A 1 241 ? -18.678 -7.575 11.577 1.00 90.31 241 ARG A N 1
ATOM 1732 C CA . ARG A 1 241 ? -18.777 -7.350 13.031 1.00 90.31 241 ARG A CA 1
ATOM 1733 C C . ARG A 1 241 ? -19.380 -5.981 13.364 1.00 90.31 241 ARG A C 1
ATOM 1735 O O . ARG A 1 241 ? -20.263 -5.900 14.213 1.00 90.31 241 ARG A O 1
ATOM 1742 N N . LEU A 1 242 ? -18.969 -4.932 12.646 1.00 89.12 242 LEU A N 1
ATOM 1743 C CA . LEU A 1 242 ? -19.555 -3.588 12.739 1.00 89.12 242 LEU A CA 1
ATOM 1744 C C . LEU A 1 242 ? -21.046 -3.599 12.382 1.00 89.12 242 LEU A C 1
ATOM 1746 O O . LEU A 1 242 ? -21.860 -3.041 13.110 1.00 89.12 242 LEU A O 1
ATOM 1750 N N . SER A 1 243 ? -21.423 -4.271 11.288 1.00 88.19 243 SER A N 1
ATOM 1751 C CA . SER A 1 243 ? -22.820 -4.344 10.837 1.00 88.19 243 SER A CA 1
ATOM 1752 C C . SER A 1 243 ? -23.742 -5.066 11.825 1.00 88.19 243 SER A C 1
ATOM 1754 O O . SER A 1 243 ? -24.916 -4.718 11.925 1.00 88.19 243 SER A O 1
ATOM 1756 N N . ARG A 1 244 ? -23.202 -6.031 12.584 1.00 88.44 244 ARG A N 1
ATOM 1757 C CA . ARG A 1 244 ? -23.913 -6.760 13.645 1.00 88.44 244 ARG A CA 1
ATOM 1758 C C . ARG A 1 244 ? -23.871 -6.055 15.005 1.00 88.44 244 ARG A C 1
ATOM 1760 O O . ARG A 1 244 ? -24.474 -6.550 15.950 1.00 88.44 244 ARG A O 1
ATOM 1767 N N . GLY A 1 245 ? -23.174 -4.921 15.119 1.00 86.12 245 GLY A N 1
ATOM 1768 C CA . GLY A 1 245 ? -23.034 -4.180 16.375 1.00 86.12 245 GLY A CA 1
ATOM 1769 C C . GLY A 1 245 ? -22.148 -4.867 17.420 1.00 86.12 245 GLY A C 1
ATOM 1770 O O . GLY A 1 245 ? -22.216 -4.523 18.594 1.00 86.12 245 GLY A O 1
ATOM 1771 N N . GLU A 1 246 ? -21.312 -5.827 17.017 1.00 86.12 246 GLU A N 1
ATOM 1772 C CA . GLU A 1 246 ? -20.384 -6.529 17.921 1.00 86.12 246 GLU A CA 1
ATOM 1773 C C . GLU A 1 246 ? -19.207 -5.639 18.350 1.00 86.12 246 GLU A C 1
ATOM 1775 O O . GLU A 1 246 ? -18.560 -5.891 19.365 1.00 86.12 246 GLU A O 1
ATOM 1780 N N . VAL A 1 247 ? -18.913 -4.609 17.555 1.00 88.31 247 VAL A N 1
ATOM 1781 C CA . VAL A 1 247 ? -17.869 -3.606 17.790 1.00 88.31 247 VAL A CA 1
ATOM 1782 C C . VAL A 1 247 ? -18.410 -2.229 17.402 1.00 88.31 247 VAL A C 1
ATOM 1784 O O . VAL A 1 247 ? -19.227 -2.127 16.484 1.00 88.31 247 VAL A O 1
ATOM 1787 N N . ALA A 1 248 ? -17.987 -1.167 18.095 1.00 87.56 248 ALA A N 1
ATOM 1788 C CA . ALA A 1 248 ? -18.418 0.189 17.756 1.00 87.56 248 ALA A CA 1
ATOM 1789 C C . ALA A 1 248 ? -17.646 0.738 16.547 1.00 87.56 248 ALA A C 1
ATOM 1791 O O . ALA A 1 248 ? -16.568 0.254 16.203 1.00 87.56 248 ALA A O 1
ATOM 1792 N N . SER A 1 249 ? -18.185 1.787 15.923 1.00 88.12 249 SER A N 1
ATOM 1793 C CA . SER A 1 249 ? -17.558 2.432 14.763 1.00 88.12 249 SER A CA 1
ATOM 1794 C C . SER A 1 249 ? -16.288 3.208 15.099 1.00 88.12 249 SER A C 1
ATOM 1796 O O . SER A 1 249 ? -15.481 3.451 14.210 1.00 88.12 249 SER A O 1
ATOM 1798 N N . GLN A 1 250 ? -16.094 3.597 16.358 1.00 91.69 250 GLN A N 1
ATOM 1799 C CA . GLN A 1 250 ? -14.916 4.343 16.788 1.00 91.69 250 GLN A CA 1
ATOM 1800 C C . GLN A 1 250 ? -13.766 3.395 17.134 1.00 91.69 250 GLN A C 1
ATOM 1802 O O . GLN A 1 250 ? -13.950 2.416 17.863 1.00 91.69 250 GLN A O 1
ATOM 1807 N N . ALA A 1 251 ? -12.574 3.723 16.646 1.00 91.75 251 ALA A N 1
ATOM 1808 C CA . ALA A 1 251 ? -11.340 3.015 16.945 1.00 91.75 251 ALA A CA 1
ATOM 1809 C C . ALA A 1 251 ? -10.174 3.986 17.167 1.00 91.75 251 ALA A C 1
ATOM 1811 O O . ALA A 1 251 ? -10.156 5.094 16.631 1.00 91.75 251 ALA A O 1
ATOM 1812 N N . LEU A 1 252 ? -9.182 3.551 17.940 1.00 92.19 252 LEU A N 1
ATOM 1813 C CA . LEU A 1 252 ? -7.936 4.272 18.173 1.00 92.19 252 LEU A CA 1
ATOM 1814 C C . LEU A 1 252 ? -6.874 3.757 17.206 1.00 92.19 252 LEU A C 1
ATOM 1816 O O . LEU A 1 252 ? -6.586 2.561 17.168 1.00 92.19 252 LEU A O 1
ATOM 1820 N N . LEU A 1 253 ? -6.255 4.656 16.450 1.00 93.00 253 LEU A N 1
ATOM 1821 C CA . LEU A 1 253 ? -5.012 4.355 15.756 1.00 93.00 253 LEU A CA 1
ATOM 1822 C C . LEU A 1 253 ? -3.867 4.456 16.753 1.00 93.00 253 LEU A C 1
ATOM 1824 O O . LEU A 1 253 ? -3.692 5.496 17.392 1.00 93.00 253 LEU A O 1
ATOM 1828 N N . LEU A 1 254 ? -3.086 3.391 16.860 1.00 92.31 254 LEU A N 1
ATOM 1829 C CA . LEU A 1 254 ? -1.903 3.329 17.697 1.00 92.31 254 LEU A CA 1
ATOM 1830 C C . LEU A 1 254 ? -0.653 3.259 16.819 1.00 92.31 254 LEU A C 1
ATOM 1832 O O . LEU A 1 254 ? -0.609 2.463 15.884 1.00 92.31 254 LEU A O 1
ATOM 1836 N N . ASP A 1 255 ? 0.374 4.022 17.172 1.00 91.56 255 ASP A N 1
ATOM 1837 C CA . ASP A 1 255 ? 1.734 3.904 16.647 1.00 91.56 255 ASP A CA 1
ATOM 1838 C C . ASP A 1 255 ? 2.654 3.404 17.764 1.00 91.56 255 ASP A C 1
ATOM 1840 O O . ASP A 1 255 ? 2.737 4.018 18.832 1.00 91.56 255 ASP A O 1
ATOM 1844 N N . ALA A 1 256 ? 3.274 2.238 17.564 1.00 87.38 256 ALA A N 1
ATOM 1845 C CA . ALA A 1 256 ? 4.089 1.563 18.577 1.00 87.38 256 ALA A CA 1
ATOM 1846 C C . ALA A 1 256 ? 3.380 1.449 19.949 1.00 87.38 256 ALA A C 1
ATOM 1848 O O . ALA A 1 256 ? 3.990 1.571 21.012 1.00 87.38 256 ALA A O 1
ATOM 1849 N N . GLY A 1 257 ? 2.057 1.235 19.926 1.00 87.06 257 GLY A N 1
ATOM 1850 C CA . GLY A 1 257 ? 1.209 1.119 21.118 1.00 87.06 257 GLY A CA 1
ATOM 1851 C C . GLY A 1 257 ? 0.771 2.444 21.749 1.00 87.06 257 GLY A C 1
ATOM 1852 O O . GLY A 1 257 ? 0.021 2.412 22.723 1.00 87.06 257 GLY A O 1
ATOM 1853 N N . LYS A 1 258 ? 1.184 3.594 21.207 1.00 88.94 258 LYS A N 1
ATOM 1854 C CA . LYS A 1 258 ? 0.744 4.917 21.662 1.00 88.94 258 LYS A CA 1
ATOM 1855 C C . LYS A 1 258 ? -0.398 5.427 20.790 1.00 88.94 258 LYS A C 1
ATOM 1857 O O . LYS A 1 258 ? -0.291 5.348 19.570 1.00 88.94 258 LYS A O 1
ATOM 1862 N N . PRO A 1 259 ? -1.478 5.957 21.375 1.00 90.25 259 PRO A N 1
ATOM 1863 C CA . PRO A 1 259 ? -2.621 6.406 20.602 1.00 90.25 259 PRO A CA 1
ATOM 1864 C C . PRO A 1 259 ? -2.293 7.736 19.902 1.00 90.25 259 PRO A C 1
ATOM 1866 O O . PRO A 1 259 ? -1.763 8.657 20.520 1.00 90.25 259 PRO A O 1
ATOM 1869 N N . ILE A 1 260 ? -2.556 7.806 18.593 1.00 91.19 260 ILE A N 1
ATOM 1870 C CA . ILE A 1 260 ? -2.176 8.943 17.737 1.00 91.19 260 ILE A CA 1
ATOM 1871 C C . ILE A 1 260 ? -3.358 9.608 17.023 1.00 91.19 260 ILE A C 1
ATOM 1873 O O . ILE A 1 260 ? -3.276 10.791 16.696 1.00 91.19 260 ILE A O 1
ATOM 1877 N N . ALA A 1 261 ? -4.454 8.883 16.775 1.00 90.19 261 ALA A N 1
ATOM 1878 C CA . ALA A 1 261 ? -5.652 9.436 16.145 1.00 90.19 261 ALA A CA 1
ATOM 1879 C C . ALA A 1 261 ? -6.907 8.614 16.467 1.00 90.19 261 ALA A C 1
ATOM 1881 O O . ALA A 1 261 ? -6.831 7.400 16.651 1.00 90.19 261 ALA A O 1
ATOM 1882 N N . ASN A 1 262 ? -8.067 9.270 16.496 1.00 91.69 262 ASN A N 1
ATOM 1883 C CA . ASN A 1 262 ? -9.372 8.602 16.514 1.00 91.69 262 ASN A CA 1
ATOM 1884 C C . ASN A 1 262 ? -9.856 8.368 15.082 1.00 91.69 262 ASN A C 1
ATOM 1886 O O . ASN A 1 262 ? -9.805 9.289 14.271 1.00 91.69 262 ASN A O 1
ATOM 1890 N N . ILE A 1 263 ? -10.355 7.175 14.771 1.00 91.38 263 ILE A N 1
ATOM 1891 C CA . ILE A 1 263 ? -10.869 6.812 13.448 1.00 91.38 263 ILE A CA 1
ATOM 1892 C C . ILE A 1 263 ? -12.328 6.376 13.564 1.00 91.38 263 ILE A C 1
ATOM 1894 O O . ILE A 1 263 ? -12.662 5.497 14.356 1.00 91.38 263 ILE A O 1
ATOM 1898 N N . ASP A 1 264 ? -13.178 6.938 12.704 1.00 90.25 264 ASP A N 1
ATOM 1899 C CA . ASP A 1 264 ? -14.530 6.437 12.468 1.00 90.25 264 ASP A CA 1
ATOM 1900 C C . ASP A 1 264 ? -14.517 5.397 11.335 1.00 90.25 264 ASP A C 1
ATOM 1902 O O . ASP A 1 264 ? -14.507 5.725 10.145 1.00 90.25 264 ASP A O 1
ATOM 1906 N N . LEU A 1 265 ? -14.528 4.119 11.709 1.00 89.31 265 LEU A N 1
ATOM 1907 C CA . LEU A 1 265 ? -14.548 2.980 10.791 1.00 89.31 265 LEU A CA 1
ATOM 1908 C C . LEU A 1 265 ? -15.799 2.958 9.911 1.00 89.31 265 LEU A C 1
ATOM 1910 O O . LEU A 1 265 ? -15.741 2.451 8.794 1.00 89.31 265 LEU A O 1
ATOM 1914 N N . SER A 1 266 ? -16.911 3.545 10.367 1.00 86.69 266 SER A N 1
ATOM 1915 C CA . SER A 1 266 ? -18.140 3.636 9.565 1.00 86.69 266 SER A CA 1
ATOM 1916 C C . SER A 1 266 ? -18.037 4.630 8.408 1.00 86.69 266 SER A C 1
ATOM 1918 O O . SER A 1 266 ? -18.929 4.684 7.566 1.00 86.69 266 SER A O 1
ATOM 1920 N N . ARG A 1 267 ? -16.949 5.406 8.352 1.00 86.12 267 ARG A N 1
ATOM 1921 C CA . ARG A 1 267 ? -16.635 6.333 7.260 1.00 86.12 267 ARG A CA 1
ATOM 1922 C C . ARG A 1 267 ? -15.410 5.907 6.456 1.00 86.12 267 ARG A C 1
ATOM 1924 O O . ARG A 1 267 ? -15.133 6.496 5.418 1.00 86.12 267 ARG A O 1
ATOM 1931 N N . HIS A 1 268 ? -14.687 4.879 6.894 1.00 85.50 268 HIS A N 1
ATOM 1932 C CA . HIS A 1 268 ? -13.514 4.390 6.180 1.00 85.50 268 HIS A CA 1
ATOM 1933 C C . HIS A 1 268 ? -13.927 3.711 4.867 1.00 85.50 268 HIS A C 1
ATOM 1935 O O . HIS A 1 268 ? -14.668 2.729 4.891 1.00 85.50 268 HIS A O 1
ATOM 1941 N N . GLY A 1 269 ? -13.403 4.173 3.724 1.00 83.88 269 GLY A N 1
ATOM 1942 C CA . GLY A 1 269 ? -13.877 3.775 2.389 1.00 83.88 269 GLY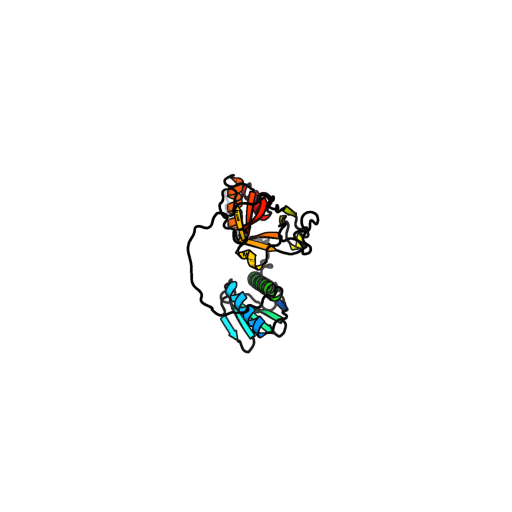 A CA 1
ATOM 1943 C C . GLY A 1 269 ? -13.993 2.265 2.172 1.00 83.88 269 GLY A C 1
ATOM 1944 O O . GLY A 1 269 ? -15.071 1.778 1.838 1.00 83.88 269 GLY A O 1
ATOM 1945 N N . SER A 1 270 ? -12.926 1.507 2.447 1.00 84.19 270 SER A N 1
ATOM 1946 C CA . SER A 1 270 ? -12.929 0.043 2.288 1.00 84.19 270 SER A CA 1
ATOM 1947 C C . SER A 1 270 ? -13.952 -0.669 3.184 1.00 84.19 270 SER A C 1
ATOM 1949 O O . SER A 1 270 ? -14.559 -1.652 2.768 1.00 84.19 270 SER A O 1
ATOM 1951 N N . ILE A 1 271 ? -14.174 -0.169 4.405 1.00 85.50 271 ILE A N 1
ATOM 1952 C CA . ILE A 1 271 ? -15.134 -0.752 5.352 1.00 85.50 271 ILE A CA 1
ATOM 1953 C C . ILE A 1 271 ? -16.561 -0.424 4.915 1.00 85.50 271 ILE A C 1
ATOM 1955 O O . ILE A 1 271 ? -17.412 -1.307 4.908 1.00 85.50 271 ILE A O 1
ATOM 1959 N N . VAL A 1 272 ? -16.819 0.817 4.496 1.00 85.88 272 VAL A N 1
ATOM 1960 C CA . VAL A 1 272 ? -18.125 1.240 3.968 1.00 85.88 272 VAL A CA 1
ATOM 1961 C C . VAL A 1 272 ? -18.514 0.408 2.752 1.00 85.88 272 VAL A C 1
ATOM 1963 O O . VAL A 1 272 ? -19.647 -0.070 2.672 1.00 85.88 272 VAL A O 1
ATOM 1966 N N . GLN A 1 273 ? -17.571 0.195 1.831 1.00 84.38 273 GLN A N 1
ATOM 1967 C CA . GLN A 1 273 ? -17.796 -0.643 0.661 1.00 84.38 273 GLN A CA 1
ATOM 1968 C C . GLN A 1 273 ? -18.156 -2.076 1.076 1.00 84.38 273 GLN A C 1
ATOM 1970 O O . GLN A 1 273 ? -19.220 -2.564 0.694 1.00 84.38 273 GLN A O 1
ATOM 1975 N N . ALA A 1 274 ? -17.351 -2.704 1.934 1.00 84.75 274 ALA A N 1
ATOM 1976 C CA . ALA A 1 274 ? -17.620 -4.047 2.448 1.00 84.75 274 ALA A CA 1
ATOM 1977 C C . ALA A 1 274 ? -18.979 -4.152 3.168 1.00 84.75 274 ALA A C 1
ATOM 1979 O O . ALA A 1 274 ? -19.748 -5.085 2.942 1.00 84.75 274 ALA A O 1
ATOM 1980 N N . MET A 1 275 ? -19.339 -3.164 3.994 1.00 84.75 275 MET A N 1
ATOM 1981 C CA . MET A 1 275 ? -20.642 -3.119 4.669 1.00 84.75 275 MET A CA 1
ATOM 1982 C C . MET A 1 275 ? -21.812 -3.007 3.682 1.00 84.75 275 MET A C 1
ATOM 1984 O O . MET A 1 275 ? -22.895 -3.521 3.961 1.00 84.75 275 MET A O 1
ATOM 1988 N N . SER A 1 276 ? -21.622 -2.325 2.549 1.00 85.00 276 SER A N 1
ATOM 1989 C CA . SER A 1 276 ? -22.649 -2.205 1.509 1.00 85.00 276 SER A CA 1
ATOM 1990 C C . SER A 1 276 ? -22.874 -3.515 0.750 1.00 85.00 276 SER A C 1
ATOM 1992 O O . SER A 1 276 ? -24.005 -3.801 0.362 1.00 85.00 276 SER A O 1
ATOM 1994 N N . GLU A 1 277 ? -21.824 -4.324 0.592 1.00 83.56 277 GLU A N 1
ATOM 1995 C CA . GLU A 1 277 ? -21.881 -5.641 -0.047 1.00 83.56 277 GLU A CA 1
ATOM 1996 C C . GLU A 1 277 ? -22.574 -6.672 0.851 1.00 83.56 277 GLU A C 1
ATOM 1998 O O . GLU A 1 277 ? -23.358 -7.470 0.358 1.00 83.56 277 GLU A O 1
ATOM 2003 N N . ILE A 1 278 ? -22.377 -6.599 2.172 1.00 79.00 278 ILE A N 1
ATOM 2004 C CA . ILE A 1 278 ? -23.023 -7.494 3.154 1.00 79.00 278 ILE A CA 1
ATOM 2005 C C . ILE A 1 278 ? -24.543 -7.275 3.242 1.00 79.00 278 ILE A C 1
ATOM 2007 O O . ILE A 1 278 ? -25.282 -8.184 3.611 1.00 79.00 278 ILE A O 1
ATOM 2011 N N . LYS A 1 279 ? -25.023 -6.061 2.948 1.00 68.62 279 LYS A N 1
ATOM 2012 C CA . LYS A 1 279 ? -26.454 -5.716 3.004 1.00 68.62 279 LYS A CA 1
ATOM 2013 C C . LYS A 1 279 ? -27.240 -6.125 1.752 1.00 68.62 279 LYS A C 1
ATOM 2015 O O . LYS A 1 279 ? -28.460 -5.960 1.758 1.00 68.62 279 LYS A O 1
ATOM 2020 N N . ARG A 1 280 ? -26.565 -6.566 0.689 1.00 57.00 280 ARG A N 1
ATOM 2021 C CA . ARG A 1 280 ? -27.191 -7.045 -0.552 1.00 57.00 280 ARG A CA 1
ATOM 2022 C C . ARG A 1 280 ? -27.389 -8.550 -0.505 1.00 57.00 280 ARG A C 1
ATOM 2024 O O . ARG A 1 280 ? -28.425 -8.984 -1.050 1.00 57.00 280 ARG A O 1
#

Secondary structure (DSSP, 8-state):
----------------------GGGSEEEPPPEEEE--S-HHHHHHHHHHHHHHTT-EEEEEETTTTEEEEEPTT-TTEEEEEEEETTEEEEEEEETTEETTEEEHHHHHHHHHHHHHHHHHHHS------------------PPPP-----S-PPBPEEEE-S-HHHH-S-EEEE-SS---GGGGGGEEEEETTS-EE--EEEEE--TTTS--TTT---TT--PEEEEE-HHHHHHHHHHHHTTSS-SEEEEEETTEEEEEEEGGG-HHHHHHHHHHT-

pLDDT: mean 76.7, std 18.19, range [29.14, 93.69]

Radius of gyration: 27.41 Å; chains: 1; bounding box: 87×70×87 Å